Protein AF-A0A182T585-F1 (afdb_monomer_lite)

Secondary structure (DSSP, 8-state):
-PPPPHHHHHHHHHHS-GGG-----HHHHHHHHHHHS-------------------S--HHHHTTS--EEEEESSSTTPEEEEHHHHHTTSTT-PPPHHHHHHHHHHIIIIIS-HHHHHTEEE--THHHHHHH------PPPTT--------HHHHHHHTTTTTTTT--GGG-SEEEEEEEETTEEEEEEEE-TT-SS-EETTS-B---------------------------------EETTEE--PPP---PPP----------------------GGGSS--------------PPPEE--EEEEE-SS-STHHHHHHHHHHHHHHHHHHHH-TTSPPPPP-TT-

InterPro domains:
  IPR003653 Ulp1 protease family, C-terminal catalytic domain [PF02902] (94-335)
  IPR003653 Ulp1 protease family, C-terminal catalytic domain [PS50600] (80-348)
  IPR038765 Papain-like cysteine peptidase superfamily [SSF54001] (70-345)
  IPR051947 Sentrin-specific protease [PTHR46896] (40-346)

Organism: NCBI:txid74869

Sequence (348 aa):
MDSISEEAKSIIKNIFHPNLLEEISIRDAKELLLRCSPSRSLNTSSANASSEANGSGSNDMLDAMEIRKLLIYPPGKGGISINTEDYLCLAKDQYLNDIIIDFYLNYLKLEVLEKEERQHVHIFSTFFYNRLTTLTTRQRPLPGEAKDVRLSAAQKRHARVANWTKKDNIFEKKYIVIPINEQSHWFLAIVCFPSLECPVTVEGAPSQSGTGTTTTKSSARSGRSKRSGAVVLEGGTALTIGSTTITPVNPGRRVPLEIEPIHLGDEDICERDEADGDESELASNGDESEDESAEDVRQPIKQPCILIFDSLPGASRSRVVATLRDYLTCEYRAKMPDKTPKQFNKLN

Radius of gyration: 29.63 Å; chains: 1; bounding box: 82×63×70 Å

Foldseek 3Di:
DDDDDPVVVVVVPVVDPVVVDDDDDPVVVVVVVVVPDDPDDDPDDDDDDDDDDDDPDDPPVVVLPDFAFDDFPPPDPPTQTDTSVQVCQPDPPHFHDQSVVQRVVSCCLPPVDDPVLSLQEAEARQCQVVQLQPFDAPPDDDPPDDPDPPDALLRVSLVSRVCSCVPHDNLSHQWYKHWYADPSFIKIKIWGNLVDPAKAFPVGHGDPDDPPDDDDDDDDDDDDDDDDDDDDDDDDDWDDDPPDTDDDDDPDDDDDDDDDDDDDDDDDDRDRSFDDFDPPPVPPPPPPPPDPDDPPPPRDIRGGDMDIGGPDDDPVVRRSRRSVQSNSQSNCCVNPVVDDRDRRDPGD

Structure (mmCIF, N/CA/C/O backbone):
data_AF-A0A182T585-F1
#
_entry.id   AF-A0A182T585-F1
#
loop_
_atom_site.group_PDB
_atom_site.id
_atom_site.type_symbol
_atom_site.label_atom_id
_atom_site.label_alt_id
_atom_site.label_comp_id
_atom_site.label_asym_id
_atom_site.label_entity_id
_atom_site.label_seq_id
_atom_site.pdbx_PDB_ins_code
_atom_site.Cartn_x
_atom_site.Cartn_y
_atom_site.Cartn_z
_atom_site.occupancy
_atom_site.B_iso_or_equiv
_atom_site.auth_seq_id
_atom_site.auth_comp_id
_atom_site.auth_asym_id
_atom_site.auth_atom_id
_atom_site.pdbx_PDB_model_num
ATOM 1 N N . MET A 1 1 ? 45.567 -16.717 -15.142 1.00 41.69 1 MET A N 1
ATOM 2 C CA . MET A 1 1 ? 44.315 -17.485 -15.284 1.00 41.69 1 MET A CA 1
ATOM 3 C C . MET A 1 1 ? 44.739 -18.881 -15.650 1.00 41.69 1 MET A C 1
ATOM 5 O O . MET A 1 1 ? 45.156 -19.094 -16.782 1.00 41.69 1 MET A O 1
ATOM 9 N N . ASP A 1 2 ? 44.765 -19.767 -14.665 1.00 45.72 2 ASP A N 1
ATOM 10 C CA . ASP A 1 2 ? 45.190 -21.147 -14.863 1.00 45.72 2 ASP A CA 1
ATOM 11 C C . ASP A 1 2 ? 44.173 -21.849 -15.764 1.00 45.72 2 ASP A C 1
ATOM 13 O O . ASP A 1 2 ? 42.969 -21.818 -15.502 1.00 45.72 2 ASP A O 1
ATOM 17 N N . SER A 1 3 ? 44.637 -22.404 -16.885 1.00 69.94 3 SER A N 1
ATOM 18 C CA . SER A 1 3 ? 43.764 -23.130 -17.802 1.00 69.94 3 SER A CA 1
ATOM 19 C C . SER A 1 3 ? 43.297 -24.415 -17.127 1.00 69.94 3 SER A C 1
ATOM 21 O O . SER A 1 3 ? 44.123 -25.211 -16.678 1.00 69.94 3 SER A O 1
ATOM 23 N N . ILE A 1 4 ? 41.985 -24.639 -17.092 1.00 74.06 4 ILE A N 1
ATOM 24 C CA . ILE A 1 4 ? 41.403 -25.918 -16.680 1.00 74.06 4 ILE A CA 1
ATOM 25 C C . ILE A 1 4 ? 42.018 -27.063 -17.508 1.00 74.06 4 ILE A C 1
ATOM 27 O O . ILE A 1 4 ? 42.186 -26.924 -18.723 1.00 74.06 4 ILE A O 1
ATOM 31 N N . SER A 1 5 ? 42.392 -28.170 -16.858 1.00 82.06 5 SER A N 1
ATOM 32 C CA . SER A 1 5 ? 43.028 -29.301 -17.544 1.00 82.06 5 SER A CA 1
ATOM 33 C C . SER A 1 5 ? 42.069 -29.951 -18.549 1.00 82.06 5 SER A C 1
ATOM 35 O O . SER A 1 5 ? 40.854 -29.972 -18.344 1.00 82.06 5 SER A O 1
ATOM 37 N N . GLU A 1 6 ? 42.608 -30.512 -19.635 1.00 76.81 6 GLU A N 1
ATOM 38 C CA . GLU A 1 6 ? 41.803 -31.217 -20.650 1.00 76.81 6 GLU A CA 1
ATOM 39 C C . GLU A 1 6 ? 41.016 -32.399 -20.058 1.00 76.81 6 GLU A C 1
ATOM 41 O O . GLU A 1 6 ? 39.902 -32.699 -20.485 1.00 76.81 6 GLU A O 1
ATOM 46 N N . GLU A 1 7 ? 41.544 -33.015 -19.002 1.00 82.38 7 GLU A N 1
ATOM 47 C CA . GLU A 1 7 ? 40.869 -34.082 -18.265 1.00 82.38 7 GLU A CA 1
ATOM 48 C C . GLU A 1 7 ? 39.625 -33.570 -17.520 1.00 82.38 7 GLU A C 1
ATOM 50 O O . GLU A 1 7 ? 38.555 -34.170 -17.612 1.00 82.38 7 GLU A O 1
ATOM 55 N N . ALA A 1 8 ? 39.709 -32.398 -16.881 1.00 78.44 8 ALA A N 1
ATOM 56 C CA . ALA A 1 8 ? 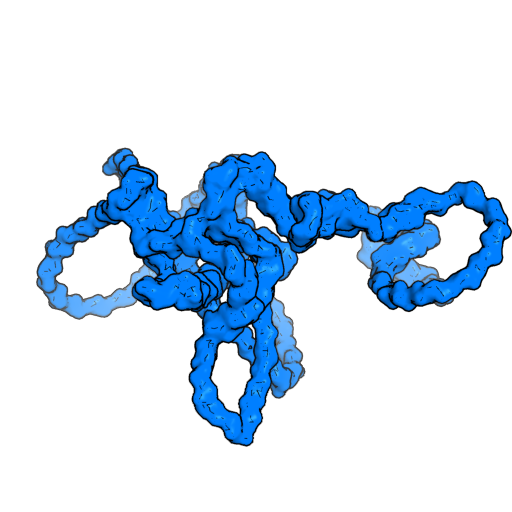38.561 -31.767 -16.233 1.00 78.44 8 ALA A CA 1
ATOM 57 C C . ALA A 1 8 ? 37.492 -31.312 -17.246 1.00 78.44 8 ALA A C 1
ATOM 59 O O . ALA A 1 8 ? 36.297 -31.463 -16.986 1.00 78.44 8 ALA A O 1
ATOM 60 N N . LYS A 1 9 ? 37.894 -30.833 -18.434 1.00 73.25 9 LYS A N 1
ATOM 61 C CA . LYS A 1 9 ? 36.950 -30.519 -19.526 1.00 73.25 9 LYS A CA 1
ATOM 62 C C . LYS A 1 9 ? 36.199 -31.762 -20.004 1.00 73.25 9 LYS A C 1
ATOM 64 O O . LYS A 1 9 ? 34.994 -31.694 -20.241 1.00 73.25 9 LYS A O 1
ATOM 69 N N . SER A 1 10 ? 36.899 -32.890 -20.128 1.00 75.62 10 SER A N 1
ATOM 70 C CA . SER A 1 10 ? 36.314 -34.173 -20.533 1.00 75.62 10 SER A CA 1
ATOM 71 C C . SER A 1 10 ? 35.287 -34.679 -19.514 1.00 75.62 10 SER A C 1
ATOM 73 O O . SER A 1 10 ? 34.188 -35.085 -19.888 1.00 75.62 10 SER A O 1
ATOM 75 N N . ILE A 1 11 ? 35.590 -34.566 -18.216 1.00 80.25 11 ILE A N 1
ATOM 76 C CA . ILE A 1 11 ? 34.659 -34.933 -17.137 1.00 80.25 11 ILE A CA 1
ATOM 77 C C . ILE A 1 11 ? 33.372 -34.100 -17.218 1.00 80.25 11 ILE A C 1
ATOM 79 O O . ILE A 1 11 ? 32.282 -34.667 -17.207 1.00 80.25 11 ILE A O 1
ATOM 83 N N . ILE A 1 12 ? 33.475 -32.775 -17.370 1.00 76.12 12 ILE A N 1
ATOM 84 C CA . ILE A 1 12 ? 32.301 -31.889 -17.473 1.00 76.12 12 ILE A CA 1
ATOM 85 C C . ILE A 1 12 ? 31.447 -32.245 -18.699 1.00 76.12 12 ILE A C 1
ATOM 87 O O . ILE A 1 12 ? 30.225 -32.342 -18.589 1.00 76.12 12 ILE A O 1
ATOM 91 N N . LYS A 1 13 ? 32.077 -32.511 -19.850 1.00 72.19 13 LYS A N 1
ATOM 92 C CA . LYS A 1 13 ? 31.378 -32.916 -21.083 1.00 72.19 13 LYS A CA 1
ATOM 93 C C . LYS A 1 13 ? 30.681 -34.278 -20.979 1.00 72.19 13 LYS A C 1
ATOM 95 O O . LYS A 1 13 ? 29.737 -34.514 -21.720 1.00 72.19 13 LYS A O 1
ATOM 100 N N . ASN A 1 14 ? 31.114 -35.153 -20.070 1.00 74.25 14 ASN A N 1
ATOM 101 C CA . ASN A 1 14 ? 30.467 -36.445 -19.821 1.00 74.25 14 ASN A CA 1
ATOM 102 C C . ASN A 1 14 ? 29.333 -36.365 -18.785 1.00 74.25 14 ASN A C 1
ATOM 104 O O . ASN A 1 14 ? 28.451 -37.220 -18.788 1.00 74.25 14 ASN A O 1
ATOM 108 N N . ILE A 1 15 ? 29.346 -35.360 -17.902 1.00 80.31 15 ILE A N 1
ATOM 109 C CA . ILE A 1 15 ? 28.292 -35.150 -16.895 1.00 80.31 15 ILE A CA 1
ATOM 110 C C . ILE A 1 15 ? 27.024 -34.567 -17.536 1.00 80.31 15 ILE A C 1
ATOM 112 O O . ILE A 1 15 ? 25.915 -34.908 -17.124 1.00 80.31 15 ILE A O 1
ATOM 116 N N . PHE A 1 16 ? 27.168 -33.713 -18.552 1.00 75.44 16 PHE A N 1
ATOM 117 C CA . PHE A 1 16 ? 26.045 -33.059 -19.224 1.00 75.44 16 PHE A CA 1
ATOM 118 C C . PHE A 1 16 ? 25.904 -33.556 -20.665 1.00 75.44 16 PHE A C 1
ATOM 120 O O . PHE A 1 16 ? 26.891 -33.733 -21.371 1.00 75.44 16 PHE A O 1
ATOM 127 N N . HIS A 1 17 ? 24.668 -33.778 -21.121 1.00 69.50 17 HIS A N 1
ATOM 128 C CA . HIS A 1 17 ? 24.411 -34.255 -22.481 1.00 69.50 17 HIS A CA 1
ATOM 129 C C . HIS A 1 17 ? 25.000 -33.264 -23.512 1.00 69.50 17 HIS A C 1
ATOM 131 O O . HIS A 1 17 ? 24.797 -32.060 -23.349 1.00 69.50 17 HIS A O 1
ATOM 137 N N . PRO A 1 18 ? 25.665 -33.714 -24.595 1.00 60.62 18 PRO A N 1
ATOM 138 C CA . PRO A 1 18 ? 26.384 -32.834 -25.530 1.00 60.62 18 PRO A CA 1
ATOM 139 C C . PRO A 1 18 ? 25.524 -31.753 -26.205 1.00 60.62 18 PRO A C 1
ATOM 141 O O . PRO A 1 18 ? 26.054 -30.761 -26.684 1.00 60.62 18 PRO A O 1
ATOM 144 N N . ASN A 1 19 ? 24.198 -31.907 -26.192 1.00 65.00 19 ASN A N 1
ATOM 145 C CA . ASN A 1 19 ? 23.247 -30.935 -26.742 1.00 65.00 19 ASN A CA 1
ATOM 146 C C . ASN A 1 19 ? 22.813 -29.857 -25.726 1.00 65.00 19 ASN A C 1
ATOM 148 O O . ASN A 1 19 ? 21.973 -29.025 -26.049 1.00 65.00 19 ASN A O 1
ATOM 152 N N . LEU A 1 20 ? 23.327 -29.908 -24.494 1.00 64.06 20 LEU A N 1
ATOM 153 C CA . LEU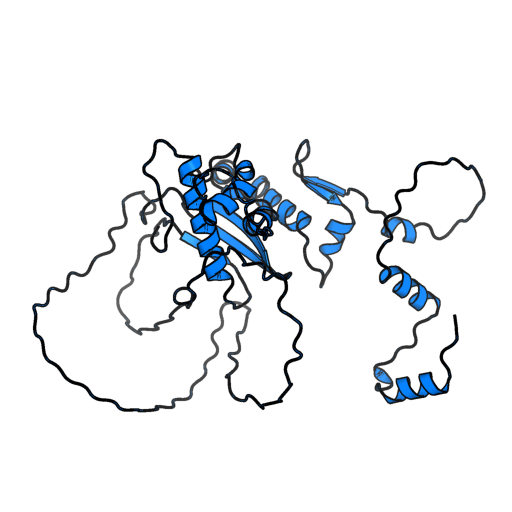 A 1 20 ? 23.050 -28.955 -23.411 1.00 64.06 20 LEU A CA 1
ATOM 154 C C . LEU A 1 20 ? 24.278 -28.104 -23.054 1.00 64.06 20 LEU A C 1
ATOM 156 O O . LEU A 1 20 ? 24.212 -27.292 -22.135 1.00 64.06 20 LEU A O 1
ATOM 160 N N . LEU A 1 21 ? 25.399 -28.306 -23.752 1.00 69.56 21 LEU A N 1
ATOM 161 C CA . LEU A 1 21 ? 26.643 -27.576 -23.543 1.00 69.56 21 LEU A CA 1
ATOM 162 C C . LEU A 1 21 ? 26.994 -26.801 -24.810 1.00 69.56 21 LEU A C 1
ATOM 164 O O . LEU A 1 21 ? 27.281 -27.391 -25.848 1.00 69.56 21 LEU A O 1
ATOM 168 N N . GLU A 1 22 ? 27.016 -25.478 -24.697 1.00 75.38 22 GLU A N 1
ATOM 169 C CA . GLU A 1 22 ? 27.500 -24.580 -25.739 1.00 75.38 22 GLU A CA 1
ATOM 170 C C . GLU A 1 22 ? 28.797 -23.922 -25.264 1.00 75.38 22 GLU A C 1
ATOM 172 O O . GLU A 1 22 ? 28.873 -23.373 -24.162 1.00 75.38 22 GLU A O 1
ATOM 177 N N . GLU A 1 23 ? 29.849 -24.023 -26.076 1.00 73.56 23 GLU A N 1
ATOM 178 C CA . GLU A 1 23 ? 31.132 -23.393 -25.780 1.00 73.56 23 GLU A CA 1
ATOM 179 C C . GLU A 1 23 ? 31.069 -21.926 -26.209 1.00 73.56 23 GLU A C 1
ATOM 181 O O . GLU A 1 23 ? 31.030 -21.606 -27.395 1.00 73.56 23 GLU A O 1
ATOM 186 N N . ILE A 1 24 ? 31.021 -21.031 -25.227 1.00 80.94 24 ILE A N 1
ATOM 187 C CA . ILE A 1 24 ? 30.953 -19.591 -25.468 1.00 80.94 24 ILE A CA 1
ATOM 188 C C . ILE A 1 24 ? 32.327 -19.028 -25.841 1.00 80.94 24 ILE A C 1
ATOM 190 O O . ILE A 1 24 ? 33.367 -19.506 -25.376 1.00 80.94 24 ILE A O 1
ATOM 194 N N . SER A 1 25 ? 32.347 -17.976 -26.661 1.00 83.81 25 SER A N 1
ATOM 195 C CA . SER A 1 25 ? 33.608 -17.339 -27.034 1.00 83.81 25 SER A CA 1
ATOM 196 C C . SER A 1 25 ? 34.259 -16.655 -25.827 1.00 83.81 25 SER A C 1
ATOM 198 O O . SER A 1 25 ? 33.600 -16.261 -24.865 1.00 83.81 25 SER A O 1
ATOM 200 N N . ILE A 1 26 ? 35.575 -16.433 -25.893 1.00 75.44 26 ILE A N 1
ATOM 201 C CA . ILE A 1 26 ? 36.315 -15.691 -24.854 1.00 75.44 26 ILE A CA 1
ATOM 202 C C . ILE A 1 26 ? 35.725 -14.281 -24.655 1.00 75.44 26 ILE A C 1
ATOM 204 O O . ILE A 1 26 ? 35.752 -13.745 -23.545 1.00 75.44 26 ILE A O 1
ATOM 208 N N . ARG A 1 27 ? 35.177 -13.681 -25.721 1.00 78.94 27 ARG A N 1
ATOM 209 C CA . ARG A 1 27 ? 34.508 -12.378 -25.666 1.00 78.94 27 ARG A CA 1
ATOM 210 C C . ARG A 1 27 ? 33.221 -12.457 -24.843 1.00 78.94 27 ARG A C 1
ATOM 212 O O . ARG A 1 27 ? 33.066 -11.661 -23.921 1.00 78.94 27 ARG A O 1
ATOM 219 N N . ASP A 1 28 ? 32.374 -13.445 -25.118 1.00 78.19 28 ASP A N 1
ATOM 220 C CA . ASP A 1 28 ? 31.082 -13.627 -24.439 1.00 78.19 28 ASP A CA 1
ATOM 221 C C . ASP A 1 28 ? 31.277 -14.053 -22.979 1.00 78.19 28 ASP A C 1
ATOM 223 O O . ASP A 1 28 ? 30.593 -13.567 -22.081 1.00 78.19 28 ASP A O 1
ATOM 227 N N . ALA A 1 29 ? 32.282 -14.893 -22.713 1.00 79.31 29 ALA A N 1
ATOM 228 C CA . ALA A 1 29 ? 32.678 -15.270 -21.360 1.00 79.31 29 ALA A CA 1
ATOM 229 C C . ALA A 1 29 ? 33.107 -14.049 -20.536 1.00 79.31 29 ALA A C 1
ATOM 231 O O . ALA A 1 29 ? 32.719 -13.908 -19.376 1.00 79.31 29 ALA A O 1
ATOM 232 N N . LYS A 1 30 ? 33.880 -13.134 -21.137 1.00 68.75 30 LYS A N 1
ATOM 233 C CA . LYS A 1 30 ? 34.300 -11.887 -20.487 1.00 68.75 30 LYS A CA 1
ATOM 234 C C . LYS A 1 30 ? 33.116 -10.945 -20.242 1.00 68.75 30 LYS A C 1
ATOM 236 O O . LYS A 1 30 ? 33.084 -10.284 -19.208 1.00 68.75 30 LYS A O 1
ATOM 241 N N . GLU A 1 31 ? 32.150 -10.901 -21.156 1.00 74.38 31 GLU A N 1
ATOM 242 C CA . GLU A 1 31 ? 30.917 -10.116 -21.020 1.00 74.38 31 GLU A CA 1
ATOM 243 C C . GLU A 1 31 ? 30.013 -10.647 -19.896 1.00 74.38 31 GLU A C 1
ATOM 245 O O . GLU A 1 31 ? 29.549 -9.873 -19.059 1.00 74.38 31 GLU A O 1
ATOM 250 N N . LEU A 1 32 ? 29.829 -11.968 -19.812 1.00 75.62 32 LEU A N 1
ATOM 251 C CA . LEU A 1 32 ? 29.104 -12.623 -18.719 1.00 75.62 32 LEU A CA 1
ATOM 252 C C . LEU A 1 32 ? 29.773 -12.374 -17.366 1.00 75.62 32 LEU A C 1
ATOM 254 O O . LEU A 1 32 ? 29.097 -12.035 -16.397 1.00 75.62 32 LEU A O 1
ATOM 258 N N . LEU A 1 33 ? 31.104 -12.461 -17.301 1.00 73.50 33 LEU A N 1
ATOM 259 C CA . LEU A 1 33 ? 31.848 -12.192 -16.070 1.00 73.50 33 LEU A CA 1
ATOM 260 C C . LEU A 1 33 ? 31.658 -10.744 -15.587 1.00 73.50 33 LEU A C 1
ATOM 262 O O . LEU A 1 33 ? 31.555 -10.493 -14.384 1.00 73.50 33 LEU A O 1
ATOM 266 N N . LEU A 1 34 ? 31.593 -9.792 -16.525 1.00 69.06 34 LEU A N 1
ATOM 267 C CA . LEU A 1 34 ? 31.364 -8.380 -16.228 1.00 69.06 34 LEU A CA 1
ATOM 268 C C . LEU A 1 34 ? 29.931 -8.136 -15.732 1.00 69.06 34 LEU A C 1
ATOM 270 O O . LEU A 1 34 ? 29.749 -7.381 -14.783 1.00 69.06 34 LEU A O 1
ATOM 274 N N . ARG A 1 35 ? 28.936 -8.826 -16.313 1.00 69.75 35 ARG A N 1
ATOM 275 C CA . ARG A 1 35 ? 27.532 -8.796 -15.860 1.00 69.75 35 ARG A CA 1
ATOM 276 C C . ARG A 1 35 ? 27.332 -9.413 -14.473 1.00 69.75 35 ARG A C 1
ATOM 278 O O . ARG A 1 35 ? 26.512 -8.920 -13.709 1.00 69.75 35 ARG A O 1
ATOM 285 N N . CYS A 1 36 ? 28.056 -10.483 -14.148 1.00 58.81 36 CYS A N 1
ATOM 286 C CA . CYS A 1 36 ? 27.916 -11.200 -12.875 1.00 58.81 36 CYS A CA 1
ATOM 287 C C . CYS A 1 36 ? 28.741 -10.597 -11.726 1.00 58.81 36 CYS A C 1
ATOM 289 O O . CYS A 1 36 ? 28.607 -11.031 -10.582 1.00 58.81 36 CYS A O 1
ATOM 291 N N . SER A 1 37 ? 29.611 -9.624 -12.005 1.00 63.91 37 SER A N 1
ATOM 292 C CA . SER A 1 37 ? 30.404 -8.965 -10.969 1.00 63.91 37 SER A CA 1
ATOM 293 C C . SER A 1 37 ? 29.547 -7.927 -10.228 1.00 63.91 37 SER A C 1
ATOM 295 O O . SER A 1 37 ? 28.992 -7.042 -10.879 1.00 63.91 37 SER A O 1
ATOM 297 N N . PRO A 1 38 ? 29.451 -7.962 -8.883 1.00 47.66 38 PRO A N 1
ATOM 298 C CA . PRO A 1 38 ? 28.764 -6.915 -8.133 1.00 47.66 38 PRO A CA 1
ATOM 299 C C . PRO A 1 38 ? 29.487 -5.590 -8.372 1.00 47.66 38 PRO A C 1
ATOM 301 O O . PRO A 1 38 ? 30.700 -5.506 -8.150 1.00 47.66 38 PRO A O 1
ATOM 304 N N . SER A 1 39 ? 28.770 -4.563 -8.835 1.00 47.50 39 SER A N 1
ATOM 305 C CA . SER A 1 39 ? 29.361 -3.251 -9.099 1.00 47.50 39 SER A CA 1
ATOM 306 C C . SER A 1 39 ? 29.990 -2.709 -7.815 1.00 47.50 39 SER A C 1
ATOM 308 O O . SER A 1 39 ? 29.313 -2.381 -6.838 1.00 47.50 39 SER A O 1
ATOM 310 N N . ARG A 1 40 ? 31.325 -2.675 -7.790 1.00 40.75 40 ARG A N 1
ATOM 311 C CA . ARG A 1 40 ? 32.096 -2.050 -6.722 1.00 40.75 40 ARG A CA 1
ATOM 312 C C . ARG A 1 40 ? 31.775 -0.561 -6.787 1.00 40.75 40 ARG A C 1
ATOM 314 O O . ARG A 1 40 ? 32.169 0.106 -7.737 1.00 40.75 40 ARG A O 1
ATOM 321 N N . SER A 1 41 ? 31.048 -0.067 -5.786 1.00 42.50 41 SER A N 1
ATOM 322 C CA . SER A 1 41 ? 30.807 1.359 -5.571 1.00 42.50 41 SER A CA 1
ATOM 323 C C . SER A 1 41 ? 32.124 2.128 -5.704 1.00 42.50 41 SER A C 1
ATOM 325 O O . SER A 1 41 ? 33.040 1.960 -4.895 1.00 42.50 41 SER A O 1
ATOM 327 N N . LEU A 1 42 ? 32.239 2.927 -6.764 1.00 37.72 42 LEU A N 1
ATOM 328 C CA . LEU A 1 42 ? 33.350 3.838 -6.986 1.00 37.72 42 LEU A CA 1
ATOM 329 C C . LEU A 1 42 ? 32.819 5.264 -6.877 1.00 37.72 42 LEU A C 1
ATOM 331 O O . LEU A 1 42 ? 32.428 5.896 -7.851 1.00 37.72 42 LEU A O 1
ATOM 335 N N . ASN A 1 43 ? 32.866 5.775 -5.648 1.00 39.59 43 ASN A N 1
ATOM 336 C CA . ASN A 1 43 ? 33.183 7.177 -5.429 1.00 39.59 43 ASN A CA 1
ATOM 337 C C . ASN A 1 43 ? 34.592 7.420 -5.985 1.00 39.59 43 ASN A C 1
ATOM 339 O O . ASN A 1 43 ? 35.569 6.970 -5.386 1.00 39.59 43 ASN A O 1
ATOM 343 N N . THR A 1 44 ? 34.716 8.152 -7.089 1.00 34.59 44 THR A N 1
ATOM 344 C CA . THR A 1 44 ? 35.997 8.750 -7.481 1.00 34.59 44 THR A CA 1
ATOM 345 C C . THR A 1 44 ? 35.797 10.224 -7.780 1.00 34.59 44 THR A C 1
ATOM 347 O O . THR A 1 44 ? 35.242 10.617 -8.802 1.00 34.59 44 THR A O 1
ATOM 350 N N . SER A 1 45 ? 36.253 11.021 -6.822 1.00 38.56 45 SER A N 1
ATOM 351 C CA . SER A 1 45 ? 36.508 12.450 -6.908 1.00 38.56 45 SER A CA 1
ATOM 352 C C . SER A 1 45 ? 37.349 12.820 -8.130 1.00 38.56 45 SER A C 1
ATOM 354 O O . SER A 1 45 ? 38.309 12.133 -8.476 1.00 38.56 45 SER A O 1
ATOM 356 N N . SER A 1 46 ? 36.987 13.957 -8.716 1.00 38.47 46 SER A N 1
ATOM 357 C CA . SER A 1 46 ? 37.613 14.638 -9.841 1.00 38.47 46 SER A CA 1
ATOM 358 C C . SER A 1 46 ? 39.141 14.694 -9.773 1.00 38.47 46 SER A C 1
ATOM 360 O O . SER A 1 46 ? 39.710 15.237 -8.827 1.00 38.47 46 SER A O 1
ATOM 362 N N . ALA A 1 47 ? 39.793 14.253 -10.846 1.00 33.62 47 ALA A N 1
ATOM 363 C CA . ALA A 1 47 ? 41.125 14.705 -11.219 1.00 33.62 47 ALA A CA 1
ATOM 364 C C . ALA A 1 47 ? 41.189 14.864 -12.744 1.00 33.62 47 ALA A C 1
ATOM 366 O O . ALA A 1 47 ? 40.921 13.930 -13.496 1.00 33.62 47 ALA A O 1
ATOM 367 N N . ASN A 1 48 ? 41.515 16.082 -13.175 1.00 40.69 48 ASN A N 1
ATOM 368 C CA . ASN A 1 48 ? 41.774 16.457 -14.560 1.00 40.69 48 ASN A CA 1
ATOM 369 C C . ASN A 1 48 ? 42.945 15.657 -15.142 1.00 40.69 48 ASN A C 1
ATOM 371 O O . ASN A 1 48 ? 44.033 15.670 -14.569 1.00 40.69 48 ASN A O 1
ATOM 375 N N . ALA A 1 49 ? 42.768 15.103 -16.340 1.00 34.03 49 ALA A N 1
ATOM 376 C CA . ALA A 1 49 ? 43.866 14.862 -17.270 1.00 34.03 49 ALA A CA 1
ATOM 377 C C . ALA A 1 49 ? 43.339 14.885 -18.712 1.00 34.03 49 ALA A C 1
ATOM 379 O O . ALA A 1 49 ? 42.516 14.066 -19.111 1.00 34.03 49 ALA A O 1
ATOM 380 N N . SER A 1 50 ? 43.815 15.856 -19.484 1.00 41.44 50 SER A N 1
ATOM 381 C CA . SER A 1 50 ? 43.619 15.973 -20.926 1.00 41.44 50 SER A CA 1
ATOM 382 C C . SER A 1 50 ? 44.468 14.948 -21.676 1.00 41.44 50 SER A C 1
ATOM 384 O O . SER A 1 50 ?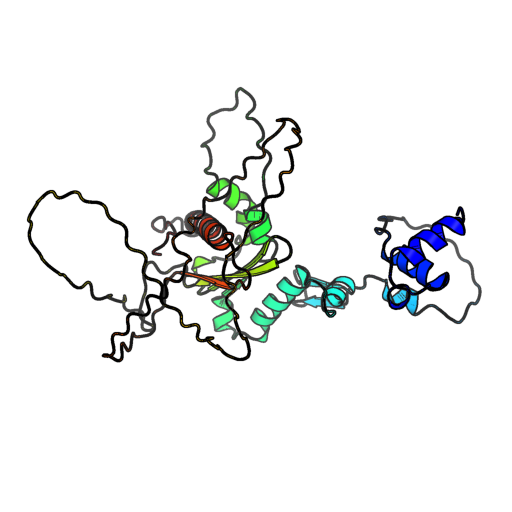 45.678 14.889 -21.462 1.00 41.44 50 SER A O 1
ATOM 386 N N . SER A 1 51 ? 43.868 14.215 -22.613 1.00 36.62 51 SER A N 1
ATOM 387 C CA . SER A 1 51 ? 44.587 13.649 -23.760 1.00 36.62 51 SER A CA 1
ATOM 388 C C . SER A 1 51 ? 43.635 13.437 -24.938 1.00 36.62 51 SER A C 1
ATOM 390 O O . SER A 1 51 ? 42.595 12.793 -24.820 1.00 36.62 51 SER A O 1
ATOM 392 N N . GLU A 1 52 ? 43.992 14.048 -26.063 1.00 39.31 52 GLU A N 1
ATOM 393 C CA . GLU A 1 52 ? 43.422 13.809 -27.385 1.00 39.31 52 GLU A CA 1
ATOM 394 C C . GLU A 1 52 ? 43.958 12.481 -27.943 1.00 39.31 52 GLU A C 1
ATOM 396 O O . GLU A 1 52 ? 45.159 12.233 -27.841 1.00 39.31 52 GLU A O 1
ATOM 401 N N . ALA A 1 53 ? 43.096 11.662 -28.561 1.00 40.50 53 ALA A N 1
ATOM 402 C CA . ALA A 1 53 ? 43.316 11.044 -29.880 1.00 40.50 53 ALA A CA 1
ATOM 403 C C . ALA A 1 53 ? 42.253 9.975 -30.216 1.00 40.50 53 ALA A C 1
ATOM 405 O O . ALA A 1 53 ? 42.060 9.004 -29.492 1.00 40.50 53 ALA A O 1
ATOM 406 N N . ASN A 1 54 ? 41.614 10.185 -31.370 1.00 43.75 54 ASN A N 1
ATOM 407 C CA . ASN A 1 54 ? 40.955 9.257 -32.297 1.00 43.75 54 ASN A CA 1
ATOM 408 C C . ASN A 1 54 ? 40.762 7.774 -31.918 1.00 43.75 54 ASN A C 1
ATOM 410 O O . ASN A 1 54 ? 41.705 6.988 -31.877 1.00 43.75 54 ASN A O 1
ATOM 414 N N . GLY A 1 55 ? 39.489 7.366 -31.913 1.00 40.44 55 GLY A N 1
ATOM 415 C CA . GLY A 1 55 ? 39.041 5.979 -32.022 1.00 40.44 55 GLY A CA 1
ATOM 416 C C . GLY A 1 55 ? 37.555 5.924 -32.373 1.00 40.44 55 GLY A C 1
ATOM 417 O O . GLY A 1 55 ? 36.703 5.861 -31.495 1.00 40.44 55 GLY A O 1
ATOM 418 N N . SER A 1 56 ? 37.237 6.000 -33.666 1.00 56.62 56 SER A N 1
ATOM 419 C CA . SER A 1 56 ? 35.883 5.790 -34.187 1.00 56.62 56 SER A CA 1
ATOM 420 C C . SER A 1 56 ? 35.534 4.304 -34.112 1.00 56.62 56 SER A C 1
ATOM 422 O O . SER A 1 56 ? 36.145 3.502 -34.814 1.00 56.62 56 SER A O 1
ATOM 424 N N . GLY A 1 57 ? 34.532 3.961 -33.299 1.00 50.59 57 GLY A N 1
ATOM 425 C CA . GLY A 1 57 ? 33.859 2.660 -33.344 1.00 50.59 57 GLY A CA 1
ATOM 426 C C . GLY A 1 57 ? 33.910 1.849 -32.051 1.00 50.59 57 GLY A C 1
ATOM 427 O O . GLY A 1 57 ? 34.604 0.844 -32.018 1.00 50.59 57 GLY A O 1
ATOM 428 N N . SER A 1 58 ? 33.146 2.273 -31.033 1.00 50.09 58 SER A N 1
ATOM 429 C CA . SER A 1 58 ? 32.417 1.418 -30.063 1.00 50.09 58 SER A CA 1
ATOM 430 C C . SER A 1 58 ? 31.993 2.213 -28.813 1.00 50.09 58 SER A C 1
ATOM 432 O O . SER A 1 58 ? 32.336 1.828 -27.698 1.00 50.09 58 SER A O 1
ATOM 434 N N . ASN A 1 59 ? 31.288 3.341 -28.971 1.00 48.28 59 ASN A N 1
ATOM 435 C CA . ASN A 1 59 ? 30.782 4.108 -27.818 1.00 48.28 59 ASN A CA 1
ATOM 436 C C . ASN A 1 59 ? 29.320 3.786 -27.458 1.00 48.28 59 ASN A C 1
ATOM 438 O O . ASN A 1 59 ? 28.909 4.047 -26.333 1.00 48.28 59 ASN A O 1
ATOM 442 N N . ASP A 1 60 ? 28.561 3.141 -28.350 1.00 50.75 60 ASP A N 1
ATOM 443 C CA . ASP A 1 60 ? 27.136 2.852 -28.109 1.00 50.75 60 ASP A CA 1
ATOM 444 C C . ASP A 1 60 ? 26.893 1.823 -26.991 1.00 50.75 60 ASP A C 1
ATOM 446 O O . ASP A 1 60 ? 25.851 1.841 -26.344 1.00 50.75 60 ASP A O 1
ATOM 450 N N . MET A 1 61 ? 27.851 0.927 -26.718 1.00 49.81 61 MET A N 1
ATOM 451 C CA . MET A 1 61 ? 27.665 -0.132 -25.712 1.00 49.81 61 MET A CA 1
ATOM 452 C C . MET A 1 61 ? 28.009 0.319 -24.283 1.00 49.81 61 MET A C 1
ATOM 454 O O . MET A 1 61 ? 27.515 -0.270 -23.326 1.00 49.81 61 MET A O 1
ATOM 458 N N . LEU A 1 62 ? 28.829 1.367 -24.132 1.00 50.69 62 LEU A N 1
ATOM 459 C CA . LEU A 1 62 ? 29.123 1.982 -22.830 1.00 50.69 62 LEU A CA 1
ATOM 460 C C . LEU A 1 62 ? 27.992 2.931 -22.389 1.00 50.69 62 LEU A C 1
ATOM 462 O O . LEU A 1 62 ? 27.735 3.044 -21.194 1.00 50.69 62 LEU A O 1
ATOM 466 N N . ASP A 1 63 ? 27.265 3.532 -23.340 1.00 54.16 63 ASP A N 1
ATOM 467 C CA . ASP A 1 63 ? 26.102 4.405 -23.088 1.00 54.16 63 ASP A CA 1
ATOM 468 C C . ASP A 1 63 ? 24.864 3.633 -22.578 1.00 54.16 63 ASP A C 1
ATOM 470 O O . ASP A 1 63 ? 24.023 4.171 -21.856 1.00 54.16 63 ASP A O 1
ATOM 474 N N . ALA A 1 64 ? 24.764 2.338 -22.901 1.00 55.38 64 ALA A N 1
ATOM 475 C CA . ALA A 1 64 ? 23.667 1.469 -22.464 1.00 55.38 64 ALA A CA 1
ATOM 476 C C . ALA A 1 64 ? 23.735 1.083 -20.972 1.00 55.38 64 ALA A C 1
ATOM 478 O O . ALA A 1 64 ? 22.738 0.622 -20.418 1.00 55.38 64 ALA A O 1
ATOM 479 N N . MET A 1 65 ? 24.891 1.263 -20.321 1.00 63.72 65 MET A N 1
ATOM 480 C CA . MET A 1 65 ? 25.089 0.959 -18.895 1.00 63.72 65 MET A CA 1
ATOM 481 C C . MET A 1 65 ? 25.086 2.209 -18.005 1.00 63.72 65 MET A C 1
ATOM 483 O O . MET A 1 65 ? 25.214 2.091 -16.786 1.00 63.72 65 MET A O 1
ATOM 487 N N . GLU A 1 66 ? 24.944 3.408 -18.577 1.00 82.75 66 GLU A N 1
ATOM 488 C CA . GLU A 1 66 ? 24.864 4.633 -17.788 1.00 82.75 66 GLU A CA 1
ATOM 489 C C . GLU A 1 66 ? 23.468 4.778 -17.159 1.00 82.75 66 GLU A C 1
ATOM 491 O O . GLU A 1 66 ? 22.442 4.845 -17.848 1.00 82.75 66 GLU A O 1
ATOM 496 N N . ILE A 1 67 ? 23.427 4.862 -15.824 1.00 89.06 67 ILE A N 1
ATOM 497 C CA . ILE A 1 67 ? 22.203 5.169 -15.080 1.00 89.06 67 ILE A CA 1
ATOM 498 C C . ILE A 1 67 ? 21.860 6.638 -15.333 1.00 89.06 67 ILE A C 1
ATOM 500 O O . ILE A 1 67 ? 22.392 7.549 -14.696 1.00 89.06 67 ILE A O 1
ATOM 504 N N . ARG A 1 68 ? 20.944 6.871 -16.273 1.00 92.56 68 ARG A N 1
ATOM 505 C CA . ARG A 1 68 ? 20.455 8.203 -16.632 1.00 92.56 68 ARG A CA 1
ATOM 506 C C . ARG A 1 68 ? 19.047 8.389 -16.101 1.00 92.56 68 ARG A C 1
ATOM 508 O O . ARG A 1 68 ? 18.225 7.480 -16.131 1.00 92.56 68 ARG A O 1
ATOM 515 N N . LYS A 1 69 ? 18.752 9.588 -15.606 1.00 94.81 69 LYS A N 1
ATOM 516 C CA . LYS A 1 69 ? 17.393 9.947 -15.197 1.00 94.81 69 LYS A CA 1
ATOM 517 C C . LYS A 1 69 ? 16.533 10.144 -16.441 1.00 94.81 69 LYS A C 1
ATOM 519 O O . LYS A 1 69 ? 16.839 11.010 -17.253 1.00 94.81 69 LYS A O 1
ATOM 524 N N . LEU A 1 70 ? 15.457 9.376 -16.550 1.00 94.81 70 LEU A N 1
ATOM 525 C CA . LEU A 1 70 ? 14.537 9.422 -17.681 1.00 94.81 70 LEU A CA 1
ATOM 526 C C . LEU A 1 70 ? 13.418 10.433 -17.441 1.00 94.81 70 LEU A C 1
ATOM 528 O O . LEU A 1 70 ? 13.137 11.263 -18.302 1.00 94.81 70 LEU A O 1
ATOM 532 N N . LEU A 1 71 ? 12.786 10.386 -16.263 1.00 94.31 71 LEU A N 1
ATOM 533 C CA . LEU A 1 71 ? 11.670 11.273 -15.937 1.00 94.31 71 LEU A CA 1
ATOM 534 C C . LEU A 1 71 ? 11.516 11.501 -14.431 1.00 94.31 71 LEU A C 1
ATOM 536 O O . LEU A 1 71 ? 12.061 10.767 -13.609 1.00 94.31 71 LEU A O 1
ATOM 540 N N . ILE A 1 72 ? 10.763 12.542 -14.075 1.00 96.62 72 ILE A N 1
ATOM 541 C CA . ILE A 1 72 ? 10.299 12.799 -12.709 1.00 96.62 72 ILE A CA 1
ATOM 542 C C . ILE A 1 72 ? 8.777 12.916 -12.750 1.00 96.62 72 ILE A C 1
ATOM 544 O O . ILE A 1 72 ? 8.261 13.761 -13.483 1.00 96.62 72 ILE A O 1
ATOM 548 N N . TYR A 1 73 ? 8.069 12.098 -11.967 1.00 95.88 73 TYR A N 1
ATOM 549 C CA . TYR A 1 73 ? 6.608 12.072 -11.950 1.00 95.88 73 TYR A CA 1
ATOM 550 C C . TYR A 1 73 ? 6.009 12.102 -10.530 1.00 95.88 73 TYR A C 1
ATOM 552 O O . TYR A 1 73 ? 6.374 11.272 -9.700 1.00 95.88 73 TYR A O 1
ATOM 560 N N . PRO A 1 74 ? 5.049 12.996 -10.235 1.00 94.94 74 PRO A N 1
ATOM 561 C CA . PRO A 1 74 ? 4.598 14.099 -11.086 1.00 94.94 74 PRO A CA 1
ATOM 562 C C . PRO A 1 74 ? 5.727 15.109 -11.335 1.00 94.94 74 PRO A C 1
ATOM 564 O O . PRO A 1 74 ? 6.676 15.167 -10.547 1.00 94.94 74 PRO A O 1
ATOM 567 N N . PRO A 1 75 ? 5.661 15.912 -12.408 1.00 93.12 75 PRO A N 1
ATOM 568 C CA . PRO A 1 75 ? 6.693 16.903 -12.671 1.00 93.12 75 PRO A CA 1
ATOM 569 C C . PRO A 1 75 ? 6.763 17.918 -11.522 1.00 93.12 75 PRO A C 1
ATOM 571 O O . PRO A 1 75 ? 5.755 18.494 -11.114 1.00 93.12 75 PRO A O 1
ATOM 574 N N . GLY A 1 76 ? 7.970 18.163 -11.007 1.00 90.12 76 GLY A N 1
ATOM 575 C CA . GLY A 1 76 ? 8.226 19.166 -9.972 1.00 90.12 76 GLY A CA 1
ATOM 576 C C . GLY A 1 76 ? 8.776 18.600 -8.662 1.00 90.12 76 GLY A C 1
ATOM 577 O O . GLY A 1 76 ? 9.331 17.503 -8.598 1.00 90.12 76 GLY A O 1
ATOM 578 N N . LYS A 1 77 ? 8.691 19.406 -7.596 1.00 87.06 77 LYS A N 1
ATOM 579 C CA . LYS A 1 77 ? 9.244 19.053 -6.281 1.00 87.06 77 LYS A CA 1
ATOM 580 C C . LYS A 1 77 ? 8.449 17.905 -5.657 1.00 87.06 77 LYS A C 1
ATOM 582 O O . LYS A 1 77 ? 7.244 18.026 -5.476 1.00 87.06 77 LYS A O 1
ATOM 587 N N . GLY A 1 78 ? 9.154 16.849 -5.256 1.00 84.25 78 GLY A N 1
ATOM 588 C CA . GLY A 1 78 ? 8.555 15.673 -4.619 1.00 84.25 78 GLY A CA 1
ATOM 589 C C . GLY A 1 78 ? 8.056 14.604 -5.595 1.00 84.25 78 GLY A C 1
ATOM 590 O O . GLY A 1 78 ? 7.437 13.649 -5.141 1.00 84.25 78 GLY A O 1
ATOM 591 N N . GLY A 1 79 ? 8.320 14.749 -6.898 1.00 92.38 79 GLY A N 1
ATOM 592 C CA . GLY A 1 79 ? 8.078 13.686 -7.870 1.00 92.38 79 GLY A CA 1
ATOM 593 C C . GLY A 1 79 ? 9.071 12.529 -7.740 1.00 92.38 79 GLY A C 1
ATOM 594 O O . GLY A 1 79 ? 10.217 12.709 -7.320 1.00 92.38 79 GLY A O 1
ATOM 595 N N . ILE A 1 80 ? 8.623 11.343 -8.132 1.00 95.62 80 ILE A N 1
ATOM 596 C CA . ILE A 1 80 ? 9.401 10.110 -8.217 1.00 95.62 80 ILE A CA 1
ATOM 597 C C . ILE A 1 80 ? 10.326 10.215 -9.423 1.00 95.62 80 ILE A C 1
ATOM 599 O O . ILE A 1 80 ? 9.869 10.410 -10.546 1.00 95.62 80 ILE A O 1
ATOM 603 N N . SER A 1 81 ? 11.628 10.105 -9.188 1.00 96.75 81 SER A N 1
ATOM 604 C CA . SER A 1 81 ? 12.631 10.078 -10.248 1.00 96.75 81 SER A CA 1
ATOM 605 C C . SER A 1 81 ? 12.779 8.653 -10.764 1.00 96.75 81 SER A C 1
ATOM 607 O O . SER A 1 81 ? 13.140 7.783 -9.983 1.00 96.75 81 SER A O 1
ATOM 609 N N . ILE A 1 82 ? 12.579 8.446 -12.061 1.00 97.25 82 ILE A N 1
ATOM 610 C CA . ILE A 1 82 ? 12.759 7.155 -12.734 1.00 97.25 82 ILE A CA 1
ATOM 611 C C . ILE A 1 82 ? 14.012 7.240 -13.591 1.00 97.25 82 ILE A C 1
ATOM 613 O O . ILE A 1 82 ? 14.205 8.216 -14.326 1.00 97.25 82 ILE A O 1
ATOM 617 N N . ASN A 1 83 ? 14.875 6.241 -13.482 1.00 96.50 83 ASN A N 1
ATOM 618 C CA . ASN A 1 83 ? 16.118 6.152 -14.234 1.00 96.50 83 ASN A CA 1
ATOM 619 C C . ASN A 1 83 ? 16.121 4.955 -15.207 1.00 96.50 83 ASN A C 1
ATOM 621 O O . ASN A 1 83 ? 15.147 4.208 -15.299 1.00 96.50 83 ASN A O 1
ATOM 625 N N . THR A 1 84 ? 17.208 4.798 -15.966 1.00 94.75 84 THR A N 1
ATOM 626 C CA . THR A 1 84 ? 17.376 3.689 -16.915 1.00 94.75 84 THR A CA 1
ATOM 627 C C . THR A 1 84 ? 17.250 2.317 -16.245 1.00 94.75 84 THR A C 1
ATOM 629 O O . THR A 1 84 ? 16.603 1.445 -16.806 1.00 94.75 84 THR A O 1
ATOM 632 N N . GLU A 1 85 ? 17.820 2.114 -15.055 1.00 94.00 85 GLU A N 1
ATOM 633 C CA . GLU A 1 85 ? 17.758 0.843 -14.313 1.00 94.00 85 GLU A CA 1
ATOM 634 C C . GLU A 1 85 ? 16.326 0.505 -13.882 1.00 94.00 85 GLU A C 1
ATOM 636 O O . GLU A 1 85 ? 15.875 -0.622 -14.084 1.00 94.00 85 GLU A O 1
ATOM 641 N N . ASP A 1 86 ? 15.579 1.496 -13.385 1.00 96.38 86 ASP A N 1
ATOM 642 C CA . ASP A 1 86 ? 14.159 1.327 -13.059 1.00 96.38 86 ASP A CA 1
ATOM 643 C C . ASP A 1 86 ? 13.356 0.917 -14.296 1.00 96.38 86 ASP A C 1
ATOM 645 O O . ASP A 1 86 ? 12.538 0.005 -14.252 1.00 96.38 86 ASP A O 1
ATOM 649 N N . TYR A 1 87 ? 13.610 1.566 -15.432 1.00 95.12 87 TYR A N 1
ATOM 650 C CA . TYR A 1 87 ? 12.945 1.232 -16.687 1.00 95.12 87 TYR A CA 1
ATOM 651 C C . TYR A 1 87 ? 13.297 -0.178 -17.179 1.00 95.12 87 TYR A C 1
ATOM 653 O O . TYR A 1 87 ? 12.428 -0.889 -17.682 1.00 95.12 87 TYR A O 1
ATOM 661 N N . LEU A 1 88 ? 14.549 -0.612 -17.015 1.00 93.81 88 LEU A N 1
ATOM 662 C CA . LEU A 1 88 ? 14.996 -1.939 -17.441 1.00 93.81 88 LEU A CA 1
ATOM 663 C C . LEU A 1 88 ? 14.287 -3.075 -16.687 1.00 93.81 88 LEU A C 1
ATOM 665 O O . LEU A 1 88 ? 14.141 -4.160 -17.251 1.00 93.81 88 LEU A O 1
ATOM 669 N N . CYS A 1 89 ? 13.774 -2.840 -15.472 1.00 95.06 89 CYS A N 1
ATOM 670 C CA . CYS A 1 89 ? 13.011 -3.851 -14.733 1.00 95.06 89 CYS A CA 1
ATOM 671 C C . CYS A 1 89 ? 11.642 -4.173 -15.369 1.00 95.06 89 CYS A C 1
ATOM 673 O O . CYS A 1 89 ? 11.001 -5.144 -14.979 1.00 95.06 89 CYS A O 1
ATOM 675 N N . LEU A 1 90 ? 11.184 -3.380 -16.348 1.00 96.31 90 LEU A N 1
ATOM 676 C CA . LEU A 1 90 ? 9.986 -3.664 -17.149 1.00 96.31 90 LEU A CA 1
ATOM 677 C C . LEU A 1 90 ? 10.230 -4.723 -18.236 1.00 96.31 90 LEU A C 1
ATOM 679 O O . LEU A 1 90 ? 9.288 -5.129 -18.921 1.00 96.31 90 LEU A O 1
ATOM 683 N N . ALA A 1 91 ? 11.481 -5.145 -18.441 1.00 94.94 91 ALA A N 1
ATOM 684 C CA . ALA A 1 91 ? 11.797 -6.212 -19.375 1.00 94.94 91 ALA A CA 1
ATOM 685 C C . ALA A 1 91 ? 11.126 -7.532 -18.963 1.00 94.94 91 ALA A C 1
ATOM 687 O O . ALA A 1 91 ? 10.818 -7.783 -17.797 1.00 94.94 91 ALA A O 1
ATOM 688 N N . LYS A 1 92 ? 10.904 -8.400 -19.951 1.00 94.44 92 LYS A N 1
ATOM 689 C CA . LYS A 1 92 ? 10.290 -9.708 -19.726 1.00 94.44 92 LYS A CA 1
ATOM 690 C C . LYS A 1 92 ? 11.100 -10.517 -18.703 1.00 94.44 92 LYS A C 1
ATOM 692 O O . LYS A 1 92 ? 12.330 -10.494 -18.725 1.00 94.44 92 LYS A O 1
ATOM 697 N N . ASP A 1 93 ? 10.391 -11.248 -17.846 1.00 94.69 93 ASP A N 1
ATOM 698 C CA . ASP A 1 93 ? 10.962 -12.145 -16.835 1.00 94.69 93 ASP A CA 1
ATOM 699 C C . ASP A 1 93 ? 11.849 -11.422 -15.793 1.00 94.69 93 ASP A C 1
ATOM 701 O O . ASP A 1 93 ? 12.686 -12.046 -15.143 1.00 94.69 93 ASP A O 1
ATOM 705 N N . GLN A 1 94 ? 11.667 -10.106 -15.620 1.00 95.56 94 GLN A N 1
ATOM 706 C CA . GLN A 1 94 ? 12.280 -9.310 -14.553 1.00 95.56 94 GLN A CA 1
ATOM 707 C C . GLN A 1 94 ? 11.259 -8.966 -13.463 1.00 95.56 94 GLN A C 1
ATOM 709 O O . GLN A 1 94 ? 10.064 -8.816 -13.725 1.00 95.56 94 GLN A O 1
ATOM 714 N N . TYR A 1 95 ? 11.733 -8.824 -12.224 1.00 95.44 95 TYR A N 1
ATOM 715 C CA . TYR A 1 95 ? 10.901 -8.333 -11.127 1.00 95.44 95 TYR A CA 1
ATOM 716 C C . TYR A 1 95 ? 10.717 -6.821 -11.226 1.00 95.44 95 TYR A C 1
ATOM 718 O O . TYR A 1 95 ? 11.678 -6.083 -11.439 1.00 95.44 95 TYR A O 1
ATOM 726 N N . LEU A 1 96 ? 9.490 -6.360 -10.984 1.00 97.69 96 LEU A N 1
ATOM 727 C CA . LEU A 1 96 ? 9.211 -4.937 -10.841 1.00 97.69 96 LEU A CA 1
ATOM 728 C C . LEU A 1 96 ? 9.801 -4.406 -9.537 1.00 97.69 96 LEU A C 1
ATOM 730 O O . LEU A 1 96 ? 9.660 -5.031 -8.480 1.00 97.69 96 LEU A O 1
ATOM 734 N N . ASN A 1 97 ? 10.421 -3.234 -9.616 1.00 96.69 97 ASN A N 1
ATOM 735 C CA . ASN A 1 97 ? 10.971 -2.554 -8.455 1.00 96.69 97 ASN A CA 1
ATOM 736 C C . ASN A 1 97 ? 9.970 -1.565 -7.828 1.00 96.69 97 ASN A C 1
ATOM 738 O O . ASN A 1 97 ? 8.932 -1.225 -8.404 1.00 96.69 97 ASN A O 1
ATOM 742 N N . ASP A 1 98 ? 10.318 -1.086 -6.634 1.00 97.50 98 ASP A N 1
ATOM 743 C CA . ASP A 1 98 ? 9.498 -0.167 -5.841 1.00 97.50 98 ASP A CA 1
ATOM 744 C C . ASP A 1 98 ? 9.170 1.139 -6.587 1.00 97.50 98 ASP A C 1
ATOM 746 O O . ASP A 1 98 ? 8.050 1.645 -6.496 1.00 97.50 98 ASP A O 1
ATOM 750 N N . ILE A 1 99 ? 10.136 1.669 -7.349 1.00 97.81 99 ILE A N 1
ATOM 751 C CA . ILE A 1 99 ? 10.023 2.941 -8.076 1.00 97.81 99 ILE A CA 1
ATOM 752 C C . ILE A 1 99 ? 8.963 2.846 -9.169 1.00 97.81 99 ILE A C 1
ATOM 754 O O . ILE A 1 99 ? 8.132 3.748 -9.296 1.00 97.81 99 ILE A O 1
ATOM 758 N N . ILE A 1 100 ? 8.958 1.753 -9.933 1.00 98.25 100 ILE A N 1
ATOM 759 C CA . ILE A 1 100 ? 7.980 1.517 -10.996 1.00 98.25 100 ILE A CA 1
ATOM 760 C C . ILE A 1 100 ? 6.570 1.329 -10.427 1.00 98.25 100 ILE A C 1
ATOM 762 O O . ILE A 1 100 ? 5.622 1.903 -10.968 1.00 98.25 100 ILE A O 1
ATOM 766 N N . ILE A 1 101 ? 6.419 0.592 -9.321 1.00 98.25 101 ILE A N 1
ATOM 767 C CA . ILE A 1 101 ? 5.116 0.407 -8.663 1.00 98.25 101 ILE A CA 1
ATOM 768 C C . ILE A 1 101 ? 4.577 1.741 -8.126 1.00 98.25 101 ILE A C 1
ATOM 770 O O . ILE A 1 101 ? 3.440 2.110 -8.434 1.00 98.25 101 ILE A O 1
ATOM 774 N N . ASP A 1 102 ? 5.389 2.500 -7.383 1.00 98.00 102 ASP A N 1
ATOM 775 C CA . ASP A 1 102 ? 4.992 3.807 -6.843 1.00 98.00 102 ASP A CA 1
ATOM 776 C C . ASP A 1 102 ? 4.663 4.811 -7.960 1.00 98.00 102 ASP A C 1
ATOM 778 O O . ASP A 1 102 ? 3.695 5.574 -7.858 1.00 98.00 102 ASP A O 1
ATOM 782 N N . PHE A 1 103 ? 5.447 4.811 -9.043 1.00 97.88 103 PHE A N 1
ATOM 783 C CA . PHE A 1 103 ? 5.177 5.627 -10.224 1.00 97.88 103 PHE A CA 1
ATOM 784 C C . PHE A 1 103 ? 3.815 5.289 -10.822 1.00 97.88 103 PHE A C 1
ATOM 786 O O . PHE A 1 103 ? 2.990 6.185 -11.010 1.00 97.88 103 PHE A O 1
ATOM 793 N N . TYR A 1 104 ? 3.570 4.011 -11.112 1.00 98.06 104 TYR A N 1
ATOM 794 C CA . TYR A 1 104 ? 2.385 3.614 -11.856 1.00 98.06 104 TYR A CA 1
ATOM 795 C C . TYR A 1 104 ? 1.107 3.812 -11.036 1.00 98.06 104 TYR A C 1
ATOM 797 O O . TYR A 1 104 ? 0.107 4.300 -11.558 1.00 98.06 104 TYR A O 1
ATOM 805 N N . LEU A 1 105 ? 1.144 3.550 -9.726 1.00 97.75 105 LEU A N 1
ATOM 806 C CA . LEU A 1 105 ? 0.021 3.855 -8.836 1.00 97.75 105 LEU A CA 1
ATOM 807 C C . LEU A 1 105 ? -0.277 5.361 -8.771 1.00 97.75 105 LEU A C 1
ATOM 809 O O . LEU A 1 105 ? -1.445 5.762 -8.782 1.00 97.75 105 LEU A O 1
ATOM 813 N N . ASN A 1 106 ? 0.756 6.209 -8.755 1.00 96.31 106 ASN A N 1
ATOM 814 C CA . ASN A 1 106 ? 0.569 7.658 -8.831 1.00 96.31 106 ASN A CA 1
ATOM 815 C C . ASN A 1 106 ? 0.016 8.103 -10.187 1.00 96.31 106 ASN A C 1
ATOM 817 O O . ASN A 1 106 ? -0.847 8.979 -10.218 1.00 96.31 106 ASN A O 1
ATOM 821 N N . TYR A 1 107 ? 0.470 7.496 -11.285 1.00 97.06 107 TYR A N 1
ATOM 822 C CA . TYR A 1 107 ? -0.066 7.749 -12.620 1.00 97.06 107 TYR A CA 1
ATOM 823 C C . TYR A 1 107 ? -1.561 7.415 -12.685 1.00 97.06 107 TYR A C 1
ATOM 825 O O . TYR A 1 107 ? -2.361 8.265 -13.070 1.00 97.06 107 TYR A O 1
ATOM 833 N N . LEU A 1 108 ? -1.967 6.232 -12.206 1.00 97.12 108 LEU A N 1
ATOM 834 C CA . LEU A 1 108 ? -3.380 5.844 -12.139 1.00 97.12 108 LEU A CA 1
ATOM 835 C C . LEU A 1 108 ? -4.196 6.847 -11.316 1.00 97.12 108 LEU A C 1
ATOM 837 O O . LEU A 1 108 ? -5.257 7.299 -11.742 1.00 97.12 108 LEU A O 1
ATOM 841 N N . LYS A 1 109 ? -3.683 7.259 -10.153 1.00 95.75 109 LYS A N 1
ATOM 842 C CA . LYS A 1 109 ? -4.369 8.244 -9.317 1.00 95.75 109 LYS A CA 1
ATOM 843 C C . LYS A 1 109 ? -4.545 9.587 -10.023 1.00 95.75 109 LYS A C 1
ATOM 845 O O . LYS A 1 109 ? -5.573 10.222 -9.835 1.00 95.75 109 LYS A O 1
ATOM 850 N N . LEU A 1 110 ? -3.553 10.069 -10.761 1.00 95.31 110 LEU A N 1
ATOM 851 C CA . LEU A 1 110 ? -3.562 11.436 -11.285 1.00 95.31 110 LEU A CA 1
ATOM 852 C C . LEU A 1 110 ? -4.192 11.563 -12.669 1.00 95.31 110 LEU A C 1
ATOM 854 O O . LEU A 1 110 ? -4.889 12.553 -12.903 1.00 95.31 110 LEU A O 1
ATOM 858 N N . GLU A 1 111 ? -3.963 10.583 -13.540 1.00 96.06 111 GLU A N 1
ATOM 859 C CA . GLU A 1 111 ? -4.380 10.629 -14.945 1.00 96.06 111 GLU A CA 1
ATOM 860 C C . GLU A 1 111 ? -5.652 9.822 -15.218 1.00 96.06 111 GLU A C 1
ATOM 862 O O . GLU A 1 111 ? -6.394 10.167 -16.133 1.00 96.06 111 GLU A O 1
ATOM 867 N N . VAL A 1 112 ? -5.920 8.762 -14.443 1.00 96.25 112 VAL A N 1
ATOM 868 C CA . VAL A 1 112 ? -7.076 7.878 -14.682 1.00 96.25 112 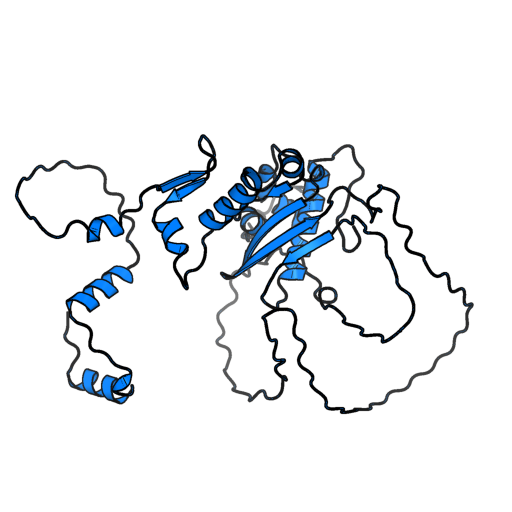VAL A CA 1
ATOM 869 C C . VAL A 1 112 ? -8.272 8.253 -13.810 1.00 96.25 112 VAL A C 1
ATOM 871 O O . VAL A 1 112 ? -9.394 8.267 -14.304 1.00 96.25 112 VAL A O 1
ATOM 874 N N . LEU A 1 113 ? -8.057 8.579 -12.531 1.00 95.50 113 LEU A N 1
ATOM 875 C CA . LEU A 1 113 ? -9.155 8.946 -11.629 1.00 95.50 113 LEU A CA 1
ATOM 876 C C . LEU A 1 113 ? -9.645 10.383 -11.846 1.00 95.50 113 LEU A C 1
ATOM 878 O O . LEU A 1 113 ? -8.858 11.324 -12.039 1.00 95.50 113 LEU A O 1
ATOM 882 N N . GLU A 1 114 ? -10.951 10.591 -11.686 1.00 95.50 114 GLU A N 1
ATOM 883 C CA . GLU A 1 114 ? -11.534 11.932 -11.673 1.00 95.50 114 GLU A CA 1
ATOM 884 C C . GLU A 1 114 ? -11.054 12.737 -10.452 1.00 95.50 114 GLU A C 1
ATOM 886 O O . GLU A 1 114 ? -10.546 12.203 -9.457 1.00 95.50 114 GLU A O 1
ATOM 891 N N . LYS A 1 115 ? -11.162 14.067 -10.513 1.00 93.25 115 LYS A N 1
ATOM 892 C CA . LYS A 1 115 ? -10.640 14.957 -9.461 1.00 93.25 115 LYS A CA 1
ATOM 893 C C . LYS A 1 115 ? -11.350 14.738 -8.121 1.00 93.25 115 LYS A C 1
ATOM 895 O O . LYS A 1 115 ? -10.748 14.905 -7.056 1.00 93.25 115 LYS A O 1
ATOM 900 N N . GLU A 1 116 ? -12.620 14.379 -8.177 1.00 93.44 116 GLU A N 1
ATOM 901 C CA . GLU A 1 116 ? -13.490 14.073 -7.051 1.00 93.44 116 GLU A CA 1
ATOM 902 C C . GLU A 1 116 ? -13.080 12.736 -6.419 1.00 93.44 116 GLU A C 1
ATOM 904 O O . GLU A 1 116 ? -12.892 12.642 -5.205 1.00 93.44 116 GLU A O 1
ATOM 909 N N . GLU A 1 117 ? -12.837 11.713 -7.239 1.00 94.62 117 GLU A N 1
ATOM 910 C CA . GLU A 1 117 ? -12.395 10.390 -6.790 1.00 94.62 117 GLU A CA 1
ATOM 911 C C . GLU A 1 117 ? -11.006 10.433 -6.149 1.00 94.62 117 GLU A C 1
ATOM 913 O O . GLU A 1 117 ? -10.785 9.840 -5.091 1.00 94.62 117 GLU A O 1
ATOM 918 N N . ARG A 1 118 ? -10.084 11.213 -6.726 1.00 94.81 118 ARG A N 1
ATOM 919 C CA . ARG A 1 118 ? -8.720 11.421 -6.211 1.00 94.81 118 ARG A CA 1
ATOM 920 C C . ARG A 1 118 ? -8.670 11.834 -4.749 1.00 94.81 118 ARG A C 1
ATOM 922 O O . ARG A 1 118 ? -7.763 11.425 -4.024 1.00 94.81 118 ARG A O 1
ATOM 929 N N . GLN A 1 119 ? -9.621 12.659 -4.318 1.00 94.88 119 GLN A N 1
ATOM 930 C CA . GLN A 1 119 ? -9.690 13.155 -2.942 1.00 94.88 119 GLN A CA 1
ATOM 931 C C . GLN A 1 119 ? -10.081 12.053 -1.956 1.00 94.88 119 GLN A C 1
ATOM 933 O O . GLN A 1 119 ? -9.721 12.127 -0.780 1.00 94.88 119 GLN A O 1
ATOM 938 N N . HIS A 1 120 ? -10.754 11.012 -2.448 1.00 96.00 120 HIS A N 1
ATOM 939 C CA . HIS A 1 120 ? -11.217 9.866 -1.682 1.00 96.00 120 HIS A CA 1
ATOM 940 C C . HIS A 1 120 ? -10.265 8.664 -1.715 1.00 96.00 120 HIS A C 1
ATOM 942 O O . HIS A 1 120 ? -10.581 7.651 -1.090 1.00 96.00 120 HIS A O 1
ATOM 948 N N . VAL A 1 121 ? -9.118 8.755 -2.395 1.00 97.19 121 VAL A N 1
ATOM 949 C CA . VAL A 1 121 ? -8.127 7.673 -2.477 1.00 97.19 121 VAL A CA 1
ATOM 950 C C . VAL A 1 121 ? -6.795 8.124 -1.883 1.00 97.19 121 VAL A C 1
ATOM 952 O O . VAL A 1 121 ? -6.161 9.067 -2.363 1.00 97.19 121 VAL A O 1
ATOM 955 N N . HIS A 1 122 ? -6.325 7.419 -0.858 1.00 97.81 122 HIS A N 1
ATOM 956 C CA . HIS A 1 122 ? -4.947 7.522 -0.385 1.00 97.81 122 HIS A CA 1
ATOM 957 C C . HIS A 1 122 ? -4.151 6.314 -0.874 1.00 97.81 122 HIS A C 1
ATOM 959 O O . HIS A 1 122 ? -4.638 5.192 -0.802 1.00 97.81 122 HIS A O 1
ATOM 965 N N . ILE A 1 123 ? -2.941 6.546 -1.376 1.00 98.00 123 ILE A N 1
ATOM 966 C CA . ILE A 1 123 ? -2.024 5.487 -1.800 1.00 98.00 123 ILE A CA 1
ATOM 967 C C . ILE A 1 123 ? -0.763 5.659 -0.966 1.00 98.00 123 ILE A C 1
ATOM 969 O O . ILE A 1 123 ? -0.143 6.723 -1.007 1.00 98.00 123 ILE A O 1
ATOM 973 N N . PHE A 1 124 ? -0.424 4.640 -0.184 1.00 98.38 124 PHE A N 1
ATOM 974 C CA . PHE A 1 124 ? 0.849 4.598 0.520 1.00 98.38 124 PHE A CA 1
ATOM 975 C C . PHE A 1 124 ? 1.977 4.228 -0.443 1.00 98.38 124 PHE A C 1
ATOM 977 O O . PHE A 1 124 ? 1.759 3.466 -1.382 1.00 98.38 124 PHE A O 1
ATOM 984 N N . SER A 1 125 ? 3.187 4.730 -0.181 1.00 96.75 125 SER A N 1
ATOM 985 C CA . SER A 1 125 ? 4.370 4.247 -0.897 1.00 96.75 125 SER A CA 1
ATOM 986 C C . SER A 1 125 ? 4.652 2.784 -0.559 1.00 96.75 125 SER A C 1
ATOM 988 O O . SER A 1 125 ? 4.354 2.329 0.550 1.00 96.75 125 SER A O 1
ATOM 990 N N . THR A 1 126 ? 5.305 2.072 -1.470 1.00 97.00 126 THR A N 1
ATOM 991 C CA . THR A 1 126 ? 5.793 0.690 -1.285 1.00 97.00 126 THR A CA 1
ATOM 992 C C . THR A 1 126 ? 6.618 0.486 -0.008 1.00 97.00 126 THR A C 1
ATOM 994 O O . THR A 1 126 ? 6.583 -0.575 0.613 1.00 97.00 126 THR A O 1
ATOM 997 N N . PHE A 1 127 ? 7.297 1.529 0.474 1.00 96.62 127 PHE A N 1
ATOM 998 C CA . PHE A 1 127 ? 8.062 1.487 1.725 1.00 96.62 127 PHE A CA 1
ATOM 999 C C . PHE A 1 127 ? 7.217 1.473 3.005 1.00 96.62 127 PHE A C 1
ATOM 1001 O O . PHE A 1 127 ? 7.747 1.147 4.070 1.00 96.62 127 PHE A O 1
ATOM 1008 N N . PHE A 1 128 ? 5.939 1.857 2.946 1.00 98.00 128 PHE A N 1
ATOM 1009 C CA . PHE A 1 128 ? 5.098 2.005 4.135 1.00 98.00 128 PHE A CA 1
ATOM 1010 C C . PHE A 1 128 ? 4.997 0.702 4.931 1.00 98.00 128 PHE A C 1
ATOM 1012 O O . PHE A 1 128 ? 5.343 0.676 6.114 1.00 98.00 128 PHE A O 1
ATOM 1019 N N . TYR A 1 129 ? 4.551 -0.378 4.284 1.00 96.62 129 TYR A N 1
ATOM 1020 C CA . TYR A 1 129 ? 4.312 -1.642 4.975 1.00 96.62 129 TYR A CA 1
ATOM 1021 C C . TYR A 1 129 ? 5.628 -2.250 5.474 1.00 96.62 129 TYR A C 1
ATOM 1023 O O . TYR A 1 129 ? 5.722 -2.621 6.641 1.00 96.62 129 TYR A O 1
ATOM 1031 N N . ASN A 1 130 ? 6.682 -2.206 4.651 1.00 93.56 130 ASN A N 1
ATOM 1032 C CA . ASN A 1 130 ? 8.029 -2.639 5.033 1.00 93.56 130 ASN A CA 1
ATOM 1033 C C . ASN A 1 130 ? 8.533 -1.907 6.284 1.00 93.56 130 ASN A C 1
ATOM 1035 O O . ASN A 1 130 ? 9.084 -2.522 7.199 1.00 93.56 130 ASN A O 1
ATOM 1039 N N . ARG A 1 131 ? 8.315 -0.588 6.375 1.00 95.12 131 ARG A N 1
ATOM 1040 C CA . ARG A 1 131 ? 8.707 0.202 7.550 1.00 95.12 131 ARG A CA 1
ATOM 1041 C C . ARG A 1 131 ? 7.837 -0.095 8.771 1.00 95.12 131 ARG A C 1
ATOM 1043 O O . ARG A 1 131 ? 8.341 -0.122 9.899 1.00 95.12 131 ARG A O 1
ATOM 1050 N N . LEU A 1 132 ? 6.547 -0.334 8.557 1.00 94.69 132 LEU A N 1
ATOM 1051 C CA . LEU A 1 132 ? 5.602 -0.718 9.600 1.00 94.69 132 LEU A CA 1
ATOM 1052 C C . LEU A 1 132 ? 5.969 -2.073 10.220 1.00 94.69 132 LEU A C 1
ATOM 1054 O O . LEU A 1 132 ? 5.842 -2.222 11.435 1.00 94.69 132 LEU A O 1
ATOM 1058 N N . THR A 1 133 ? 6.478 -3.027 9.439 1.00 92.50 133 THR A N 1
ATOM 1059 C CA . THR A 1 133 ? 6.824 -4.390 9.888 1.00 92.50 133 THR A CA 1
ATOM 1060 C C . THR A 1 133 ? 8.308 -4.610 10.179 1.00 92.50 133 THR A C 1
ATOM 1062 O O . THR A 1 133 ? 8.662 -5.663 10.701 1.00 92.50 133 THR A O 1
ATOM 1065 N N . THR A 1 134 ? 9.175 -3.620 9.925 1.00 89.06 134 THR A N 1
ATOM 1066 C CA . THR A 1 134 ? 10.625 -3.734 10.172 1.00 89.06 134 THR A CA 1
ATOM 1067 C C . THR A 1 134 ? 10.917 -4.240 11.592 1.00 89.06 134 THR A C 1
ATOM 1069 O O . THR A 1 134 ? 10.449 -3.663 12.582 1.00 89.06 134 THR A O 1
ATOM 1072 N N . LEU A 1 135 ? 11.719 -5.302 11.690 1.00 77.00 135 LEU A N 1
ATOM 1073 C CA . LEU A 1 135 ? 12.178 -5.865 12.957 1.00 77.00 135 LEU A CA 1
ATOM 1074 C C . LEU A 1 135 ? 13.058 -4.858 13.705 1.00 77.00 135 LEU A C 1
ATOM 1076 O O . LEU A 1 135 ? 13.948 -4.238 13.126 1.00 77.00 135 LEU A O 1
ATOM 1080 N N . THR A 1 136 ? 12.832 -4.712 15.007 1.00 65.44 136 THR A N 1
ATOM 1081 C CA . THR A 1 136 ? 13.713 -3.935 15.885 1.00 65.44 136 THR A CA 1
ATOM 1082 C C . THR A 1 136 ? 14.444 -4.884 16.813 1.00 65.44 136 THR A C 1
ATOM 1084 O O . THR A 1 136 ? 13.795 -5.631 17.545 1.00 65.44 136 THR A O 1
ATOM 1087 N N . THR A 1 137 ? 15.775 -4.823 16.837 1.00 56.19 137 THR A N 1
ATOM 1088 C CA . THR A 1 137 ? 16.573 -5.473 17.878 1.00 56.19 137 THR A CA 1
ATOM 1089 C C . THR A 1 137 ? 16.087 -4.973 19.233 1.00 56.19 137 THR A C 1
ATOM 1091 O O . THR A 1 137 ? 16.032 -3.762 19.467 1.00 56.19 137 THR A O 1
ATOM 1094 N N . ARG A 1 138 ? 15.700 -5.892 20.124 1.00 56.53 138 ARG A N 1
ATOM 1095 C CA . ARG A 1 138 ? 15.368 -5.543 21.505 1.00 56.53 138 ARG A CA 1
ATOM 1096 C C . ARG A 1 138 ? 16.608 -4.927 22.140 1.00 56.53 138 ARG A C 1
ATOM 1098 O O . ARG A 1 138 ? 17.528 -5.643 22.519 1.00 56.53 138 ARG A O 1
ATOM 1105 N N . GLN A 1 139 ? 16.636 -3.604 22.278 1.00 49.72 139 GLN A N 1
ATOM 1106 C CA . GLN A 1 139 ? 17.551 -2.992 23.229 1.00 49.72 139 GLN A CA 1
ATOM 1107 C C . GLN A 1 139 ? 17.116 -3.485 24.606 1.00 49.72 139 GLN A C 1
ATOM 1109 O O . GLN A 1 139 ? 16.011 -3.197 25.071 1.00 49.72 139 GLN A O 1
ATOM 1114 N N . ARG A 1 140 ? 17.950 -4.343 25.199 1.00 50.06 140 ARG A N 1
ATOM 1115 C CA . ARG A 1 140 ? 17.771 -4.839 26.561 1.00 50.06 140 ARG A CA 1
ATOM 1116 C C . ARG A 1 140 ? 17.673 -3.592 27.458 1.00 50.06 140 ARG A C 1
ATOM 1118 O O . ARG A 1 140 ? 18.577 -2.760 27.372 1.00 50.06 140 ARG A O 1
ATOM 1125 N N . PRO A 1 141 ? 16.599 -3.408 28.248 1.00 51.41 141 PRO A N 1
ATOM 1126 C CA . PRO A 1 141 ? 16.479 -2.226 29.092 1.00 51.41 141 PRO A CA 1
ATOM 1127 C C . PRO A 1 141 ? 17.703 -2.142 30.002 1.00 51.41 141 PRO A C 1
ATOM 1129 O O . PRO A 1 141 ? 18.047 -3.129 30.660 1.00 51.41 141 PRO A O 1
ATOM 1132 N N . LEU A 1 142 ? 18.373 -0.990 30.017 1.00 53.72 142 LEU A N 1
ATOM 1133 C CA . LEU A 1 142 ? 19.417 -0.724 30.999 1.00 53.72 142 LEU A CA 1
ATOM 1134 C C . LEU A 1 142 ? 18.790 -0.832 32.402 1.00 53.72 142 LEU A C 1
ATOM 1136 O O . LEU A 1 142 ? 17.683 -0.324 32.615 1.00 53.72 142 LEU A O 1
ATOM 1140 N N . PRO A 1 143 ? 19.439 -1.507 33.367 1.00 47.44 143 PRO A N 1
ATOM 1141 C CA . PRO A 1 143 ? 18.894 -1.611 34.711 1.00 47.44 143 PRO A CA 1
ATOM 1142 C C . PRO A 1 143 ? 18.856 -0.217 35.349 1.00 47.44 143 PRO A C 1
ATOM 1144 O O . PRO A 1 143 ? 19.902 0.337 35.674 1.00 47.44 143 PRO A O 1
ATOM 1147 N N . GLY A 1 144 ? 17.658 0.348 35.532 1.00 60.81 144 GLY A N 1
ATOM 1148 C CA . GLY A 1 144 ? 17.464 1.586 36.297 1.00 60.81 144 GLY A CA 1
ATOM 1149 C C . GLY A 1 144 ? 16.656 2.695 35.623 1.00 60.81 144 GLY A C 1
ATOM 1150 O O . GLY A 1 144 ? 16.379 3.691 36.287 1.00 60.81 144 GLY A O 1
ATOM 1151 N N . GLU A 1 145 ? 16.237 2.554 34.363 1.00 52.19 145 GLU A N 1
ATOM 1152 C CA . GLU A 1 145 ? 15.367 3.563 33.746 1.00 52.19 145 GLU A CA 1
ATOM 1153 C C . GLU A 1 145 ? 13.910 3.409 34.202 1.00 52.19 145 GLU A C 1
ATOM 1155 O O . GLU A 1 145 ? 13.362 2.308 34.312 1.00 52.19 145 GLU A O 1
ATOM 1160 N N . ALA A 1 146 ? 13.324 4.549 34.565 1.00 49.81 146 ALA A N 1
ATOM 1161 C CA . ALA A 1 146 ? 12.009 4.684 35.167 1.00 49.81 146 ALA A CA 1
ATOM 1162 C C . ALA A 1 146 ? 10.906 4.033 34.317 1.00 49.81 146 ALA A C 1
ATOM 1164 O O . ALA A 1 146 ? 11.067 3.806 33.123 1.00 49.81 146 ALA A O 1
ATOM 1165 N N . LYS A 1 147 ? 9.764 3.743 34.956 1.00 48.41 147 LYS A N 1
ATOM 1166 C CA . LYS A 1 147 ? 8.537 3.210 34.342 1.00 48.41 147 LYS A CA 1
ATOM 1167 C C . LYS A 1 147 ? 8.006 4.138 33.236 1.00 48.41 147 LYS A C 1
ATOM 1169 O O . LYS A 1 147 ? 7.005 4.822 33.436 1.00 48.41 147 LYS A O 1
ATOM 1174 N N . ASP A 1 148 ? 8.629 4.126 32.068 1.00 50.88 148 ASP A N 1
ATOM 1175 C CA . ASP A 1 148 ? 7.993 4.589 30.850 1.00 50.88 148 ASP A CA 1
ATOM 1176 C C . ASP A 1 148 ? 6.789 3.688 30.589 1.00 50.88 148 ASP A C 1
ATOM 1178 O O . ASP A 1 148 ? 6.847 2.461 30.740 1.00 50.88 148 ASP A O 1
ATOM 1182 N N . VAL A 1 149 ? 5.661 4.309 30.245 1.00 60.19 149 VAL A N 1
ATOM 1183 C CA . VAL A 1 149 ? 4.451 3.610 29.813 1.00 60.19 149 VAL A CA 1
ATOM 1184 C C . VAL A 1 149 ? 4.869 2.664 28.692 1.00 60.19 149 VAL A C 1
ATOM 1186 O O . VAL A 1 149 ? 5.203 3.105 27.595 1.00 60.19 149 VAL A O 1
ATOM 1189 N N . ARG A 1 150 ? 4.918 1.358 28.983 1.00 76.50 150 ARG A N 1
ATOM 1190 C CA . ARG A 1 150 ? 5.331 0.342 28.013 1.00 76.50 150 ARG A CA 1
ATOM 1191 C C . ARG A 1 150 ? 4.372 0.413 26.829 1.00 76.50 150 ARG A C 1
ATOM 1193 O O . ARG A 1 150 ? 3.253 -0.083 26.918 1.00 76.50 150 ARG A O 1
ATOM 1200 N N . LEU A 1 151 ? 4.814 1.042 25.741 1.00 81.06 151 LEU A N 1
ATOM 1201 C CA . LEU A 1 151 ? 4.059 1.086 24.496 1.00 81.06 151 LEU A CA 1
ATOM 1202 C C . LEU A 1 151 ? 3.796 -0.348 24.030 1.00 81.06 151 LEU A C 1
ATOM 1204 O O . LEU A 1 151 ? 4.700 -1.195 24.070 1.00 81.06 151 LEU A O 1
ATOM 1208 N N . SER A 1 152 ? 2.572 -0.616 23.581 1.00 89.31 152 SER A N 1
ATOM 1209 C CA . SER A 1 152 ? 2.236 -1.895 22.958 1.00 89.31 152 SER A CA 1
ATOM 1210 C C . SER A 1 152 ? 3.059 -2.101 21.683 1.00 89.31 152 SER A C 1
ATOM 1212 O O . SER A 1 152 ? 3.549 -1.139 21.084 1.00 89.31 152 SER A O 1
ATOM 1214 N N . ALA A 1 153 ? 3.200 -3.352 21.234 1.00 88.06 153 ALA A N 1
ATOM 1215 C CA . ALA A 1 153 ? 3.866 -3.650 19.965 1.00 88.06 153 ALA A CA 1
ATOM 1216 C C . ALA A 1 153 ? 3.244 -2.833 18.816 1.00 88.06 153 ALA A C 1
ATOM 1218 O O . ALA A 1 153 ? 3.960 -2.145 18.093 1.00 88.06 153 ALA A O 1
ATOM 1219 N N . ALA A 1 154 ? 1.909 -2.786 18.728 1.00 90.88 154 ALA A N 1
ATOM 1220 C CA . ALA A 1 154 ? 1.180 -1.966 17.757 1.00 90.88 154 ALA A CA 1
ATOM 1221 C C . ALA A 1 154 ? 1.569 -0.475 17.802 1.00 90.88 154 ALA A C 1
ATOM 1223 O O . ALA A 1 154 ? 1.864 0.111 16.762 1.00 90.88 154 ALA A O 1
ATOM 1224 N N . GLN A 1 155 ? 1.653 0.127 18.995 1.00 92.00 155 GLN A N 1
ATOM 1225 C CA . GLN A 1 155 ? 2.060 1.530 19.151 1.00 92.00 155 GLN A CA 1
ATOM 1226 C C . GLN A 1 155 ? 3.508 1.767 18.708 1.00 92.00 155 GLN A C 1
ATOM 1228 O O . GLN A 1 155 ? 3.795 2.771 18.061 1.00 92.00 155 GLN A O 1
ATOM 1233 N N . LYS A 1 156 ? 4.421 0.834 19.005 1.00 91.38 156 LYS A N 1
ATOM 1234 C CA . LYS A 1 156 ? 5.812 0.914 18.536 1.00 91.38 156 LYS A CA 1
ATOM 1235 C C . LYS A 1 156 ? 5.901 0.821 17.014 1.00 91.38 156 LYS A C 1
ATOM 1237 O O . LYS A 1 156 ? 6.626 1.606 16.406 1.00 91.38 156 LYS A O 1
ATOM 1242 N N . ARG A 1 157 ? 5.157 -0.106 16.393 1.00 93.00 157 ARG A N 1
ATOM 1243 C CA . ARG A 1 157 ? 5.086 -0.246 14.928 1.00 93.00 157 ARG A CA 1
ATOM 1244 C C . ARG A 1 157 ? 4.547 1.030 14.283 1.00 93.00 157 ARG A C 1
ATOM 1246 O O . ARG A 1 157 ? 5.171 1.561 13.369 1.00 93.00 157 ARG A O 1
ATOM 1253 N N . HIS A 1 158 ? 3.446 1.560 14.815 1.00 95.56 158 HIS A N 1
ATOM 1254 C CA . HIS A 1 158 ? 2.826 2.810 14.372 1.00 95.56 158 HIS A CA 1
ATOM 1255 C C . HIS A 1 158 ? 3.782 4.007 14.454 1.00 95.56 158 HIS A C 1
ATOM 1257 O O . HIS A 1 158 ? 3.924 4.736 13.473 1.00 95.56 158 HIS A O 1
ATOM 1263 N N . ALA A 1 159 ? 4.516 4.167 15.560 1.00 93.75 159 ALA A N 1
ATOM 1264 C CA . ALA A 1 159 ? 5.449 5.281 15.747 1.00 93.75 159 ALA A CA 1
ATOM 1265 C C . ALA A 1 159 ? 6.510 5.385 14.632 1.00 93.75 159 ALA A C 1
ATOM 1267 O O . ALA A 1 159 ? 6.938 6.487 14.288 1.00 93.75 159 ALA A O 1
ATOM 1268 N N . ARG A 1 160 ? 6.900 4.259 14.012 1.00 93.81 160 ARG A N 1
ATOM 1269 C CA . ARG A 1 160 ? 7.862 4.233 12.892 1.00 93.81 160 ARG A CA 1
ATOM 1270 C C . ARG A 1 160 ? 7.332 4.882 11.619 1.00 93.81 160 ARG A C 1
ATOM 1272 O O . ARG A 1 160 ? 8.132 5.341 10.803 1.00 93.81 160 ARG A O 1
ATOM 1279 N N . VAL A 1 161 ? 6.013 4.893 11.448 1.00 95.94 161 VAL A N 1
ATOM 1280 C CA . VAL A 1 161 ? 5.334 5.353 10.231 1.00 95.94 161 VAL A CA 1
ATOM 1281 C C . VAL A 1 161 ? 4.354 6.502 10.476 1.00 95.94 161 VAL A C 1
ATOM 1283 O O . VAL A 1 161 ? 3.757 6.993 9.526 1.00 95.94 161 VAL A O 1
ATOM 1286 N N . ALA A 1 162 ? 4.239 7.010 11.706 1.00 94.31 162 ALA A N 1
ATOM 1287 C CA . ALA A 1 162 ? 3.300 8.076 12.078 1.00 94.31 162 ALA A CA 1
ATOM 1288 C C . ALA A 1 162 ? 3.420 9.356 11.220 1.00 94.31 162 ALA A C 1
ATOM 1290 O O . ALA A 1 162 ? 2.463 10.110 11.069 1.00 94.31 162 ALA A O 1
ATOM 1291 N N . ASN A 1 163 ? 4.591 9.611 10.625 1.00 95.69 163 ASN A N 1
ATOM 1292 C CA . ASN A 1 163 ? 4.799 10.764 9.749 1.00 95.69 163 ASN A CA 1
ATOM 1293 C C . ASN A 1 163 ? 4.312 10.564 8.303 1.00 95.69 163 ASN A C 1
ATOM 1295 O O . ASN A 1 163 ? 4.168 11.566 7.600 1.00 95.69 163 ASN A O 1
ATOM 1299 N N . TRP A 1 164 ? 4.034 9.334 7.849 1.00 96.50 164 TRP A N 1
ATOM 1300 C CA . TRP A 1 164 ? 3.560 9.082 6.476 1.00 96.50 164 TRP A CA 1
ATOM 1301 C C . TRP A 1 164 ? 2.235 9.796 6.190 1.00 96.50 164 TRP A C 1
ATOM 1303 O O . TRP A 1 164 ? 2.030 10.331 5.105 1.00 96.50 164 TRP A O 1
ATOM 1313 N N . THR A 1 165 ? 1.367 9.884 7.191 1.00 96.19 165 THR A N 1
ATOM 1314 C CA . THR A 1 165 ? 0.053 10.532 7.120 1.00 96.19 165 THR A CA 1
ATOM 1315 C C . THR A 1 165 ? 0.075 11.936 7.719 1.00 96.19 165 THR A C 1
ATOM 1317 O O . THR A 1 165 ? -0.972 12.523 7.967 1.00 96.19 165 THR A O 1
ATOM 1320 N N . LYS A 1 166 ? 1.240 12.551 7.971 1.00 94.12 166 LYS A N 1
ATOM 1321 C CA . LYS A 1 166 ? 1.323 13.841 8.689 1.00 94.12 166 LYS A CA 1
ATOM 1322 C C . LYS A 1 166 ? 0.420 14.933 8.098 1.00 94.12 166 LYS A C 1
ATOM 1324 O O . LYS A 1 166 ? -0.160 15.707 8.853 1.00 94.12 166 LYS A O 1
ATOM 1329 N N . LYS A 1 167 ? 0.299 14.982 6.768 1.00 91.38 167 LYS A N 1
ATOM 1330 C CA . LYS A 1 167 ? -0.448 16.011 6.026 1.00 91.38 167 LYS A CA 1
ATOM 1331 C C . LYS A 1 167 ? -1.812 15.552 5.497 1.00 91.38 167 LYS A C 1
ATOM 1333 O O . LYS A 1 167 ? -2.471 16.344 4.838 1.00 91.38 167 LYS A O 1
ATOM 1338 N N . ASP A 1 168 ? -2.210 14.304 5.732 1.00 92.00 168 ASP A N 1
ATOM 1339 C CA . ASP A 1 168 ? -3.436 13.739 5.160 1.00 92.00 168 ASP A CA 1
ATOM 1340 C C . ASP A 1 168 ? -4.181 12.903 6.205 1.00 92.00 168 ASP A C 1
ATOM 1342 O O . ASP A 1 168 ? -3.571 12.168 6.984 1.00 92.00 168 ASP A O 1
ATOM 1346 N N . ASN A 1 169 ? -5.505 13.027 6.245 1.00 94.94 169 ASN A N 1
ATOM 1347 C CA . ASN A 1 169 ? -6.345 12.227 7.127 1.00 94.94 169 ASN A CA 1
ATOM 1348 C C . ASN A 1 169 ? -6.917 11.045 6.343 1.00 94.94 169 ASN A C 1
ATOM 1350 O O . ASN A 1 169 ? -7.869 11.184 5.574 1.00 94.94 169 ASN A O 1
ATOM 1354 N N . ILE A 1 170 ? -6.333 9.863 6.536 1.00 96.69 170 ILE A N 1
ATOM 1355 C CA . ILE A 1 170 ? -6.699 8.668 5.767 1.00 96.69 170 ILE A CA 1
ATOM 1356 C C . ILE A 1 170 ? -8.130 8.175 6.053 1.00 96.69 170 ILE A C 1
ATOM 1358 O O . ILE A 1 170 ? -8.700 7.463 5.234 1.00 96.69 170 ILE A O 1
ATOM 1362 N N . PHE A 1 171 ? -8.754 8.593 7.162 1.00 95.81 171 PHE A N 1
ATOM 1363 C CA . PHE A 1 171 ? -10.133 8.215 7.507 1.00 95.81 171 PHE A CA 1
ATOM 1364 C C . PHE A 1 171 ? -11.203 9.054 6.794 1.00 95.81 171 PHE A C 1
ATOM 1366 O O . PHE A 1 171 ? -12.376 8.690 6.796 1.00 95.81 171 PHE A O 1
ATOM 1373 N N . GLU A 1 172 ? -10.815 10.154 6.148 1.00 94.88 172 GLU A N 1
ATOM 1374 C CA . GLU A 1 172 ? -11.696 10.928 5.256 1.00 94.88 172 GLU A CA 1
ATOM 1375 C C . GLU A 1 172 ? -11.764 10.319 3.845 1.00 94.88 172 GLU A C 1
ATOM 1377 O O . GLU A 1 172 ? -12.524 10.765 2.982 1.00 94.88 172 GLU A O 1
ATOM 1382 N N . LYS A 1 173 ? -10.955 9.287 3.592 1.00 96.31 173 LYS A N 1
ATOM 1383 C CA . LYS A 1 173 ? -10.867 8.594 2.310 1.00 96.31 173 LYS A CA 1
ATOM 1384 C C . LYS A 1 173 ? -11.881 7.458 2.253 1.00 96.31 173 LYS A C 1
ATOM 1386 O O . LYS A 1 173 ? -12.253 6.882 3.273 1.00 96.31 173 LYS A O 1
ATOM 1391 N N . LYS A 1 174 ? -12.308 7.116 1.037 1.00 95.88 174 LYS A N 1
ATOM 1392 C CA . LYS A 1 174 ? -13.088 5.901 0.765 1.00 95.88 174 LYS A CA 1
ATOM 1393 C C . LYS A 1 174 ? -12.174 4.694 0.604 1.00 95.88 174 LYS A C 1
ATOM 1395 O O . LYS A 1 174 ? -12.561 3.609 1.015 1.00 95.88 174 LYS A O 1
ATOM 1400 N N . TYR A 1 175 ? -10.979 4.888 0.044 1.00 97.56 175 TYR A N 1
ATOM 1401 C CA . TYR A 1 175 ? -10.031 3.809 -0.209 1.00 97.56 175 TYR A CA 1
ATOM 1402 C C . TYR A 1 175 ? -8.622 4.187 0.237 1.00 97.56 175 TYR A C 1
ATOM 1404 O O . TYR A 1 175 ? -8.140 5.288 -0.043 1.00 97.56 175 TYR A O 1
ATOM 1412 N N . ILE A 1 176 ? -7.959 3.253 0.912 1.00 98.38 176 ILE A N 1
ATOM 1413 C CA . ILE A 1 176 ? -6.537 3.325 1.244 1.00 98.38 176 ILE A CA 1
ATOM 1414 C C . ILE A 1 176 ? -5.859 2.147 0.552 1.00 98.38 176 ILE A C 1
ATOM 1416 O O . ILE A 1 176 ? -6.147 0.996 0.868 1.00 98.38 176 ILE A O 1
ATOM 1420 N N . VAL A 1 177 ? -4.978 2.442 -0.395 1.00 98.56 177 VAL A N 1
ATOM 1421 C CA . VAL A 1 177 ? -4.258 1.461 -1.209 1.00 98.56 177 VAL A CA 1
ATOM 1422 C C . VAL A 1 177 ? -2.862 1.266 -0.630 1.00 98.56 177 VAL A C 1
ATOM 1424 O O . VAL A 1 177 ? -2.142 2.240 -0.396 1.00 98.56 177 VAL A O 1
ATOM 1427 N N . ILE A 1 178 ? -2.492 0.012 -0.382 1.00 98.56 178 ILE A N 1
ATOM 1428 C CA . ILE A 1 178 ? -1.231 -0.371 0.251 1.00 98.56 178 ILE A CA 1
ATOM 1429 C C . ILE A 1 178 ? -0.576 -1.462 -0.606 1.00 98.56 178 ILE A C 1
ATOM 1431 O O . ILE A 1 178 ? -0.974 -2.626 -0.501 1.00 98.56 178 ILE A O 1
ATOM 1435 N N . PRO A 1 179 ? 0.395 -1.114 -1.469 1.00 98.25 179 PRO A N 1
ATOM 1436 C CA . PRO A 1 179 ? 1.214 -2.113 -2.146 1.00 98.25 179 PRO A CA 1
ATOM 1437 C C . PRO A 1 179 ? 2.134 -2.800 -1.132 1.00 98.25 179 PRO A C 1
ATOM 1439 O O . PRO A 1 179 ? 2.737 -2.140 -0.282 1.00 98.25 179 PRO A O 1
ATOM 1442 N N . ILE A 1 180 ? 2.228 -4.127 -1.206 1.00 96.75 180 ILE A N 1
ATOM 1443 C CA . ILE A 1 180 ? 3.025 -4.939 -0.286 1.00 96.75 180 ILE A CA 1
ATOM 1444 C C . ILE A 1 180 ? 3.918 -5.877 -1.092 1.00 96.75 180 ILE A C 1
ATOM 1446 O O . ILE A 1 180 ? 3.460 -6.525 -2.030 1.00 96.75 180 ILE A O 1
ATOM 1450 N N . ASN A 1 181 ? 5.188 -5.952 -0.699 1.00 94.75 181 ASN A N 1
ATOM 1451 C CA . ASN A 1 181 ? 6.149 -6.907 -1.229 1.00 94.75 181 ASN A CA 1
ATOM 1452 C C . ASN A 1 181 ? 6.665 -7.783 -0.089 1.00 94.75 181 ASN A C 1
ATOM 1454 O O . ASN A 1 181 ? 7.352 -7.290 0.806 1.00 94.75 181 ASN A O 1
ATOM 1458 N N . GLU A 1 182 ? 6.348 -9.073 -0.119 1.00 90.81 182 GLU A N 1
ATOM 1459 C CA . GLU A 1 182 ? 6.943 -10.059 0.783 1.00 90.81 182 GLU A CA 1
ATOM 1460 C C . GLU A 1 182 ? 7.640 -11.128 -0.057 1.00 90.81 182 GLU A C 1
ATOM 1462 O O . GLU A 1 182 ? 7.044 -11.685 -0.968 1.00 90.81 182 GLU A O 1
ATOM 1467 N N . GLN A 1 183 ? 8.906 -11.430 0.246 1.00 89.69 183 GLN A N 1
ATOM 1468 C CA . GLN A 1 183 ? 9.666 -12.497 -0.429 1.00 89.69 183 GLN A CA 1
ATOM 1469 C C . GLN A 1 183 ? 9.699 -12.363 -1.967 1.00 89.69 183 GLN A C 1
ATOM 1471 O O . GLN A 1 183 ? 9.556 -13.350 -2.683 1.00 89.69 183 GLN A O 1
ATOM 1476 N N . SER A 1 184 ? 9.900 -11.137 -2.468 1.00 91.88 184 SER A N 1
ATOM 1477 C CA . SER A 1 184 ? 9.913 -10.816 -3.907 1.00 91.88 184 SER A CA 1
ATOM 1478 C C . SER A 1 184 ? 8.571 -11.037 -4.617 1.00 91.88 184 SER A C 1
ATOM 1480 O O . SER A 1 184 ? 8.527 -11.107 -5.845 1.00 91.88 184 SER A O 1
ATOM 1482 N N . HIS A 1 185 ? 7.477 -11.113 -3.860 1.00 93.88 185 HIS A N 1
ATOM 1483 C CA . HIS A 1 185 ? 6.122 -11.238 -4.372 1.00 93.88 185 HIS A CA 1
ATOM 1484 C C . HIS A 1 185 ? 5.296 -9.991 -4.050 1.00 93.88 185 HIS A C 1
ATOM 1486 O O . HIS A 1 185 ? 5.081 -9.650 -2.884 1.00 93.88 185 HIS A O 1
ATOM 1492 N N . TRP A 1 186 ? 4.817 -9.327 -5.101 1.00 96.50 186 TRP A N 1
ATOM 1493 C CA . TRP A 1 186 ? 3.944 -8.163 -4.999 1.00 96.50 186 TRP A CA 1
ATOM 1494 C C . TRP A 1 186 ? 2.481 -8.579 -4.874 1.00 96.50 186 TRP A C 1
ATOM 1496 O O . TRP A 1 186 ? 1.947 -9.300 -5.717 1.00 96.50 186 TRP A O 1
ATOM 1506 N N . PHE A 1 187 ? 1.805 -8.036 -3.871 1.00 96.69 187 PHE A N 1
ATOM 1507 C CA . PHE A 1 187 ? 0.361 -8.136 -3.706 1.00 96.69 187 PHE A CA 1
ATOM 1508 C C . PHE A 1 187 ? -0.204 -6.819 -3.168 1.00 96.69 187 PHE A C 1
ATOM 1510 O O . PHE A 1 187 ? 0.531 -5.907 -2.778 1.00 96.69 187 PHE A O 1
ATOM 1517 N N . LEU A 1 188 ? -1.529 -6.682 -3.193 1.00 97.31 188 LEU A N 1
ATOM 1518 C CA . LEU A 1 188 ? -2.191 -5.419 -2.880 1.00 97.31 188 LEU A CA 1
ATOM 1519 C C . LEU A 1 188 ? -3.189 -5.581 -1.741 1.00 97.31 188 LEU A C 1
ATOM 1521 O O . LEU A 1 188 ? -4.048 -6.459 -1.787 1.00 97.31 188 LEU A O 1
ATOM 1525 N N . ALA A 1 189 ? -3.124 -4.682 -0.760 1.00 98.00 189 ALA A N 1
ATOM 1526 C CA . ALA A 1 189 ? -4.184 -4.498 0.220 1.00 98.00 189 ALA A CA 1
ATOM 1527 C C . ALA A 1 189 ? -4.954 -3.201 -0.063 1.00 98.00 189 ALA A C 1
ATOM 1529 O O . ALA A 1 189 ? -4.355 -2.153 -0.320 1.00 98.00 189 ALA A O 1
ATOM 1530 N N . ILE A 1 190 ? -6.285 -3.253 0.012 1.00 98.12 190 ILE A N 1
ATOM 1531 C CA . ILE A 1 190 ? -7.155 -2.075 -0.082 1.00 98.12 190 ILE A CA 1
ATOM 1532 C C . ILE A 1 190 ? -8.066 -2.028 1.141 1.00 98.12 190 ILE A C 1
ATOM 1534 O O . ILE A 1 190 ? -8.880 -2.924 1.347 1.00 98.12 190 ILE A O 1
ATOM 1538 N N . VAL A 1 191 ? -7.954 -0.964 1.937 1.00 97.62 191 VAL A N 1
ATOM 1539 C CA . VAL A 1 191 ? -8.898 -0.672 3.024 1.00 97.62 191 VAL A CA 1
ATOM 1540 C C . VAL A 1 191 ? -10.053 0.140 2.451 1.00 97.62 191 VAL A C 1
ATOM 1542 O O . VAL A 1 191 ? -9.848 1.249 1.951 1.00 97.62 191 VAL A O 1
ATOM 1545 N N . CYS A 1 192 ? -11.261 -0.402 2.530 1.00 96.00 192 CYS A N 1
ATOM 1546 C CA . CYS A 1 192 ? -12.488 0.221 2.057 1.00 96.00 192 CYS A CA 1
ATOM 1547 C C . CYS A 1 192 ? -13.235 0.872 3.222 1.00 96.00 192 CYS A C 1
ATOM 1549 O O . CYS A 1 192 ? -13.368 0.285 4.290 1.00 96.00 192 CYS A O 1
ATOM 1551 N N . PHE A 1 193 ? -13.735 2.085 2.995 1.00 94.56 193 PHE A N 1
ATOM 1552 C CA . PHE A 1 193 ? -14.607 2.851 3.887 1.00 94.56 193 PHE A CA 1
ATOM 1553 C C . PHE A 1 193 ? -14.174 2.868 5.369 1.00 94.56 193 PHE A C 1
ATOM 1555 O O . PHE A 1 193 ? -14.983 2.578 6.252 1.00 94.56 193 PHE A O 1
ATOM 1562 N N . PRO A 1 194 ? -12.921 3.253 5.681 1.00 93.31 194 PRO A N 1
ATOM 1563 C CA . PRO A 1 194 ? -12.342 3.116 7.022 1.00 93.31 194 PRO A CA 1
ATOM 1564 C C . PRO A 1 194 ? -13.069 3.920 8.120 1.00 93.31 194 PRO A C 1
ATOM 1566 O O . PRO A 1 194 ? -12.936 3.604 9.305 1.00 93.31 194 PRO A O 1
ATOM 1569 N N . SER A 1 195 ? -13.843 4.948 7.754 1.00 89.62 195 SER A N 1
ATOM 1570 C CA . SER A 1 195 ? -14.652 5.750 8.683 1.00 89.62 195 SER A CA 1
ATOM 1571 C C . SER A 1 195 ? -16.040 5.188 8.989 1.00 89.62 195 SER A C 1
ATOM 1573 O O . SER A 1 195 ? -16.666 5.674 9.929 1.00 89.62 195 SER A O 1
ATOM 1575 N N . LEU A 1 196 ? -16.529 4.188 8.248 1.00 88.12 196 LEU A N 1
ATOM 1576 C CA . LEU A 1 196 ? -17.808 3.550 8.560 1.00 88.12 196 LEU A CA 1
ATOM 1577 C C . LEU A 1 196 ? -17.662 2.619 9.764 1.00 88.12 196 LEU A C 1
ATOM 1579 O O . LEU A 1 196 ? -16.632 1.974 9.939 1.00 88.12 196 LEU A O 1
ATOM 1583 N N . GLU A 1 197 ? -18.692 2.545 10.602 1.00 82.75 197 GLU A N 1
ATOM 1584 C CA . GLU A 1 197 ? -18.736 1.616 11.742 1.00 82.75 197 GLU A CA 1
ATOM 1585 C C . GLU A 1 197 ? -19.443 0.304 11.398 1.00 82.75 197 GLU A C 1
ATOM 1587 O O . GLU A 1 197 ? -19.172 -0.723 12.013 1.00 82.75 197 GLU A O 1
ATOM 1592 N N . CYS A 1 198 ? -20.344 0.340 10.417 1.00 79.69 198 CYS A N 1
ATOM 1593 C CA . CYS A 1 198 ? -21.127 -0.801 9.970 1.00 79.69 198 CYS A CA 1
ATOM 1594 C C . CYS A 1 198 ? -21.470 -0.673 8.477 1.00 79.69 198 CYS A C 1
ATOM 1596 O O . CYS A 1 198 ? -21.332 0.416 7.903 1.00 79.69 198 CYS A O 1
ATOM 1598 N N . PRO A 1 199 ? -21.918 -1.765 7.834 1.00 83.19 199 PRO A N 1
ATOM 1599 C CA . PRO A 1 199 ? -22.416 -1.707 6.472 1.00 83.19 199 PRO A CA 1
ATOM 1600 C C . PRO A 1 199 ? -23.620 -0.769 6.318 1.00 83.19 199 PRO A C 1
ATOM 1602 O O . PRO A 1 199 ? -24.599 -0.839 7.064 1.00 83.19 199 PRO A O 1
ATOM 1605 N N . VAL A 1 200 ? -23.572 0.081 5.297 1.00 85.38 200 VAL A N 1
ATOM 1606 C CA . VAL A 1 200 ? -24.657 0.993 4.916 1.00 85.38 200 VAL A CA 1
ATOM 1607 C C . VAL A 1 200 ? -25.060 0.738 3.472 1.00 85.38 200 VAL A C 1
ATOM 1609 O O . VAL A 1 200 ? -24.230 0.393 2.636 1.00 85.38 200 VAL A O 1
ATOM 1612 N N . THR A 1 201 ? -26.331 0.924 3.151 1.00 85.00 201 THR A N 1
ATOM 1613 C CA . THR A 1 201 ? -26.816 0.936 1.763 1.00 85.00 201 THR A CA 1
ATOM 1614 C C . THR A 1 201 ? -26.125 2.044 0.957 1.00 85.00 201 THR A C 1
ATOM 1616 O O . THR A 1 201 ? -25.570 2.992 1.526 1.00 85.00 201 THR A O 1
ATOM 1619 N N . VAL A 1 202 ? -26.148 1.973 -0.381 1.00 76.69 202 VAL A N 1
ATOM 1620 C CA . VAL A 1 202 ? -25.562 3.037 -1.228 1.00 76.69 202 VAL A CA 1
ATOM 1621 C C . VAL A 1 202 ? -26.122 4.423 -0.881 1.00 76.69 202 VAL A C 1
ATOM 1623 O O . VAL A 1 202 ? -25.356 5.394 -0.897 1.00 76.69 202 VAL A O 1
ATOM 1626 N N . GLU A 1 203 ? -27.400 4.479 -0.495 1.00 74.06 203 GLU A N 1
ATOM 1627 C CA . GLU A 1 203 ? -28.151 5.674 -0.087 1.00 74.06 203 GLU A CA 1
ATOM 1628 C C . GLU A 1 203 ? -27.835 6.158 1.344 1.00 74.06 203 GLU A C 1
ATOM 1630 O O . GLU A 1 203 ? -28.292 7.220 1.755 1.00 74.06 203 GLU A O 1
ATOM 1635 N N . GLY A 1 204 ? -27.006 5.427 2.098 1.00 65.50 204 GLY A N 1
ATOM 1636 C CA . GLY A 1 204 ? -26.507 5.835 3.415 1.00 65.50 204 GLY A CA 1
ATOM 1637 C C . GLY A 1 204 ? -27.366 5.396 4.602 1.00 65.50 204 GLY A C 1
ATOM 1638 O O . GLY A 1 204 ? -27.013 5.700 5.740 1.00 65.50 204 GLY A O 1
ATOM 1639 N N . ALA A 1 205 ? -28.452 4.653 4.376 1.00 68.62 205 ALA A N 1
ATOM 1640 C CA . ALA A 1 205 ? -29.212 4.033 5.458 1.00 68.62 205 ALA A CA 1
ATOM 1641 C C . ALA A 1 205 ? -28.470 2.791 5.997 1.00 68.62 205 ALA A C 1
ATOM 1643 O O . ALA A 1 205 ? -27.939 2.020 5.189 1.00 68.62 205 ALA A O 1
ATOM 1644 N N . PRO A 1 206 ? -28.426 2.561 7.324 1.00 69.88 206 PRO A N 1
ATOM 1645 C CA . PRO A 1 206 ? -27.812 1.364 7.892 1.00 69.88 206 PRO A CA 1
ATOM 1646 C C . PRO A 1 206 ? -28.479 0.101 7.339 1.00 69.88 206 PRO A C 1
ATOM 1648 O O . PRO A 1 206 ? -29.706 -0.011 7.328 1.00 69.88 206 PRO A O 1
ATOM 1651 N N . SER A 1 207 ? -27.665 -0.845 6.864 1.00 65.31 207 SER A N 1
ATOM 1652 C CA . SER A 1 207 ? -28.157 -2.119 6.342 1.00 65.31 207 SER A CA 1
ATOM 1653 C C . SER A 1 207 ? -28.619 -2.984 7.514 1.00 65.31 207 SER A C 1
ATOM 1655 O O . SER A 1 207 ? -27.795 -3.562 8.220 1.00 65.31 207 SER A O 1
ATOM 1657 N N . GLN A 1 208 ? -29.929 -3.086 7.741 1.00 57.09 208 GLN A N 1
ATOM 1658 C CA . GLN A 1 208 ? -30.474 -4.076 8.669 1.00 57.09 208 GLN A CA 1
ATOM 1659 C C . GLN A 1 208 ? -30.340 -5.455 8.020 1.00 57.09 208 GLN A C 1
ATOM 1661 O O . GLN A 1 208 ? -31.158 -5.834 7.185 1.00 57.09 208 GLN A O 1
ATOM 1666 N N . SER A 1 209 ? -29.298 -6.211 8.371 1.00 49.31 209 SER A N 1
ATOM 1667 C CA . SER A 1 209 ? -29.316 -7.645 8.100 1.00 49.31 209 SER A CA 1
ATOM 1668 C C . SER A 1 209 ? -30.424 -8.263 8.957 1.00 49.31 209 SER A C 1
ATOM 1670 O O . SER A 1 209 ? -30.474 -8.076 10.175 1.00 49.31 209 SER A O 1
ATOM 1672 N N . GLY A 1 210 ? -31.364 -8.950 8.310 1.00 41.22 210 GLY A N 1
ATOM 1673 C CA . GLY A 1 210 ? -32.427 -9.679 8.989 1.00 41.22 210 GLY A CA 1
ATOM 1674 C C . GLY A 1 210 ? -31.827 -10.720 9.929 1.00 41.22 210 GLY A C 1
ATOM 1675 O O . GLY A 1 210 ? -31.358 -11.768 9.497 1.00 41.22 210 GLY A O 1
ATOM 1676 N N . THR A 1 211 ? -31.844 -10.439 11.228 1.00 37.00 211 THR A N 1
ATOM 1677 C CA . THR A 1 211 ? -31.612 -11.450 12.256 1.00 37.00 211 THR A CA 1
ATOM 1678 C C . THR A 1 211 ? -32.885 -12.280 12.365 1.00 37.00 211 THR A C 1
ATOM 1680 O O . THR A 1 211 ? -33.856 -11.892 13.014 1.00 37.00 211 THR A O 1
ATOM 1683 N N . GLY A 1 212 ? -32.894 -13.432 11.690 1.00 33.25 212 GLY A N 1
ATOM 1684 C CA . GLY A 1 212 ? -33.885 -14.479 11.910 1.00 33.25 212 GLY A CA 1
ATOM 1685 C C . GLY A 1 212 ? -33.885 -14.874 13.385 1.00 33.25 212 GLY A C 1
ATOM 1686 O O . GLY A 1 212 ? -32.961 -15.509 13.887 1.00 33.25 212 GLY A O 1
ATOM 1687 N N . THR A 1 213 ? -34.913 -14.437 14.100 1.00 30.50 213 THR A N 1
ATOM 1688 C CA . THR A 1 213 ? -35.150 -14.746 15.505 1.00 30.50 213 THR A CA 1
ATOM 1689 C C . THR A 1 213 ? -35.781 -16.132 15.581 1.00 30.50 213 THR A C 1
ATOM 1691 O O . THR A 1 213 ? -37.000 -16.266 15.530 1.00 30.50 213 THR A O 1
ATOM 1694 N N . THR A 1 214 ? -34.978 -17.186 15.733 1.00 29.09 214 THR A N 1
ATOM 1695 C CA . THR A 1 214 ? -35.521 -18.496 16.121 1.00 29.09 214 THR A CA 1
ATOM 1696 C C . THR A 1 214 ? -35.480 -18.619 17.635 1.00 29.09 214 THR A C 1
ATOM 1698 O O . THR A 1 214 ? -34.485 -18.998 18.249 1.00 29.09 214 THR A O 1
ATOM 1701 N N . THR A 1 215 ? -36.605 -18.277 18.251 1.00 30.52 215 THR A N 1
ATOM 1702 C CA . THR A 1 215 ? -36.935 -18.677 19.615 1.00 30.52 215 THR A CA 1
ATOM 1703 C C . THR A 1 215 ? -37.052 -20.201 19.673 1.00 30.52 215 THR A C 1
ATOM 1705 O O . THR A 1 215 ? -37.978 -20.768 19.108 1.00 30.52 215 THR A O 1
ATOM 1708 N N . THR A 1 216 ? -36.176 -20.890 20.407 1.00 29.31 216 THR A N 1
ATOM 1709 C CA . THR A 1 216 ? -36.530 -22.198 20.982 1.00 29.31 216 THR A CA 1
ATOM 1710 C C . THR A 1 216 ? -36.015 -22.315 22.411 1.00 29.31 216 THR A C 1
ATOM 1712 O O . THR A 1 216 ? -34.868 -22.023 22.739 1.00 29.31 216 THR A O 1
ATOM 1715 N N . LYS A 1 217 ? -36.946 -22.680 23.290 1.00 30.92 217 LYS A N 1
ATOM 1716 C CA . LYS A 1 217 ? -36.742 -22.927 24.712 1.00 30.92 217 LYS A CA 1
ATOM 1717 C C . LYS A 1 217 ? -35.978 -24.241 24.922 1.00 30.92 217 LYS A C 1
ATOM 1719 O O . LYS A 1 217 ? -36.238 -25.225 24.242 1.00 30.92 217 LYS A O 1
ATOM 1724 N N . SER A 1 218 ? -35.097 -24.219 25.919 1.00 31.11 218 SER A N 1
ATOM 1725 C CA . SER A 1 218 ? -34.593 -25.315 26.765 1.00 31.11 218 SER A CA 1
ATOM 1726 C C . SER A 1 218 ? -35.020 -26.765 26.462 1.00 31.11 218 SER A C 1
ATOM 1728 O O . SER A 1 218 ? -36.195 -27.102 26.602 1.00 31.11 218 SER A O 1
ATOM 1730 N N . SER A 1 219 ? -34.038 -27.665 26.338 1.00 29.12 219 SER A N 1
ATOM 1731 C CA . SER A 1 219 ? -33.993 -28.887 27.159 1.00 29.12 219 SER A CA 1
ATOM 1732 C C . SER A 1 219 ? -32.596 -29.513 27.155 1.00 29.12 219 SER A C 1
ATOM 1734 O O . SER A 1 219 ? -31.975 -29.691 26.111 1.00 29.12 219 SER A O 1
ATOM 1736 N N . ALA A 1 220 ? -32.109 -29.846 28.346 1.00 31.34 220 ALA A N 1
ATOM 1737 C CA . ALA A 1 220 ? -30.871 -30.570 28.571 1.00 31.34 220 ALA A CA 1
ATOM 1738 C C . ALA A 1 220 ? -31.076 -32.080 28.370 1.00 31.34 220 ALA A C 1
ATOM 1740 O O . ALA A 1 220 ? -32.001 -32.648 28.951 1.00 31.34 220 ALA A O 1
ATOM 1741 N N . ARG A 1 221 ? -30.149 -32.759 27.676 1.00 29.61 221 ARG A N 1
ATOM 1742 C CA . ARG A 1 221 ? -29.724 -34.119 28.053 1.00 29.61 221 ARG A CA 1
ATOM 1743 C C . ARG A 1 221 ? -28.412 -34.560 27.395 1.00 29.61 221 ARG A C 1
ATOM 1745 O O . ARG A 1 221 ? -28.178 -34.370 26.212 1.00 29.61 221 ARG A O 1
ATOM 1752 N N . SER A 1 222 ? -27.598 -35.172 28.251 1.00 28.56 222 SER A N 1
ATOM 1753 C CA . SER A 1 222 ? -26.345 -35.898 28.031 1.00 28.56 222 SER A CA 1
ATOM 1754 C C . SER A 1 222 ? -26.434 -37.010 26.975 1.00 28.56 222 SER A C 1
ATOM 1756 O O . SER A 1 222 ? -27.454 -37.693 26.892 1.00 28.56 222 SER A O 1
ATOM 1758 N N . GLY A 1 223 ? -25.333 -37.256 26.251 1.00 27.61 223 GLY A N 1
ATOM 1759 C CA . GLY A 1 223 ? -25.176 -38.432 25.390 1.00 27.61 223 GLY A CA 1
ATOM 1760 C C . GLY A 1 223 ? -23.876 -38.459 24.579 1.00 27.61 223 GLY A C 1
ATOM 1761 O O . GLY A 1 223 ? -23.794 -37.912 23.490 1.00 27.61 223 GLY A O 1
ATOM 1762 N N . ARG A 1 224 ? -22.862 -39.138 25.114 1.00 29.58 224 ARG A N 1
ATOM 1763 C CA . ARG A 1 224 ? -21.582 -39.507 24.482 1.00 29.58 224 ARG A CA 1
ATOM 1764 C C . ARG A 1 224 ? -21.782 -40.632 23.455 1.00 29.58 224 ARG A C 1
ATOM 1766 O O . ARG A 1 224 ? -22.315 -41.663 23.845 1.00 29.58 224 ARG A O 1
ATOM 1773 N N . SER A 1 225 ? -21.240 -40.524 22.233 1.00 28.89 225 SER A N 1
ATOM 1774 C CA . SER A 1 225 ? -20.658 -41.678 21.513 1.00 28.89 225 SER A CA 1
ATOM 1775 C C . SER A 1 225 ? -19.823 -41.293 20.281 1.00 28.89 225 SER A C 1
ATOM 1777 O O . SER A 1 225 ? -20.155 -40.377 19.540 1.00 28.89 225 SER A O 1
ATOM 1779 N N . LYS A 1 226 ? -18.740 -42.054 20.088 1.00 31.22 226 LYS A N 1
ATOM 1780 C CA . LYS A 1 226 ? -17.826 -42.102 18.935 1.00 31.22 226 LYS A CA 1
ATOM 1781 C C . LYS A 1 226 ? -18.412 -42.976 17.814 1.00 31.22 226 LYS A C 1
ATOM 1783 O O . LYS A 1 226 ? -19.007 -44.000 18.139 1.00 31.22 226 LYS A O 1
ATOM 1788 N N . ARG A 1 227 ? -18.082 -42.666 16.550 1.00 27.45 227 ARG A N 1
ATOM 1789 C CA . ARG A 1 227 ? -17.672 -43.575 15.436 1.00 27.45 227 ARG A CA 1
ATOM 1790 C C . ARG A 1 227 ? -17.703 -42.779 14.119 1.00 27.45 227 ARG A C 1
ATOM 1792 O O . ARG A 1 227 ? -18.703 -42.144 13.833 1.00 27.45 227 ARG A O 1
ATOM 1799 N N . SER A 1 228 ? -16.570 -42.557 13.449 1.00 26.92 228 SER A N 1
ATOM 1800 C CA . SER A 1 228 ? -15.979 -43.385 12.375 1.00 26.92 228 SER A CA 1
ATOM 1801 C C . SER A 1 228 ? -16.940 -43.694 11.220 1.00 26.92 228 SER A C 1
ATOM 1803 O O . SER A 1 228 ? -17.852 -44.500 11.388 1.00 26.92 228 SER A O 1
ATOM 1805 N N . GLY A 1 229 ? -16.657 -43.141 10.041 1.00 26.58 229 GLY A N 1
ATOM 1806 C CA . GLY A 1 229 ? -17.311 -43.509 8.789 1.00 26.58 229 GLY A CA 1
ATOM 1807 C C . GLY A 1 229 ? -16.717 -42.729 7.625 1.00 26.58 229 GLY A C 1
ATOM 1808 O O . GLY A 1 229 ? -17.082 -41.583 7.403 1.00 26.58 229 GLY A O 1
ATOM 1809 N N . ALA A 1 230 ? -15.764 -43.348 6.932 1.00 26.92 230 ALA A N 1
ATOM 1810 C CA . ALA A 1 230 ? -15.276 -42.904 5.637 1.00 26.92 230 ALA A CA 1
ATOM 1811 C C . ALA A 1 230 ? -16.381 -43.094 4.590 1.00 26.92 230 ALA A C 1
ATOM 1813 O O . ALA A 1 230 ? -16.988 -44.164 4.540 1.00 26.92 230 ALA A O 1
ATOM 1814 N N . VAL A 1 231 ? -16.598 -42.091 3.740 1.00 26.86 231 VAL A N 1
ATOM 1815 C CA . VAL A 1 231 ? -17.320 -42.249 2.475 1.00 26.86 231 VAL A CA 1
ATOM 1816 C C . VAL A 1 231 ? -16.477 -41.587 1.395 1.00 26.86 231 VAL A C 1
ATOM 1818 O O . VAL A 1 231 ? -16.200 -40.393 1.440 1.00 26.86 231 VAL A O 1
ATOM 1821 N N . VAL A 1 232 ? -16.001 -42.426 0.481 1.00 26.92 232 VAL A N 1
ATOM 1822 C CA . VAL A 1 232 ? -15.310 -42.077 -0.759 1.00 26.92 232 VAL A CA 1
ATOM 1823 C C . VAL A 1 232 ? -16.382 -41.821 -1.810 1.00 26.92 232 VAL A C 1
ATOM 1825 O O . VAL A 1 232 ? -17.198 -42.713 -2.031 1.00 26.92 232 VAL A O 1
ATOM 1828 N N . LEU A 1 233 ? -16.355 -40.666 -2.476 1.00 28.47 233 LEU A N 1
ATOM 1829 C CA . LEU A 1 233 ? -17.012 -40.463 -3.767 1.00 28.47 233 LEU A CA 1
ATOM 1830 C C . LEU A 1 233 ? -16.100 -39.619 -4.669 1.00 28.47 233 LEU A C 1
ATOM 1832 O O . LEU A 1 233 ? -15.701 -38.511 -4.319 1.00 28.47 233 LEU A O 1
ATOM 1836 N N . GLU A 1 234 ? -15.723 -40.224 -5.795 1.00 26.73 234 GLU A N 1
ATOM 1837 C CA . GLU A 1 234 ? -15.011 -39.634 -6.928 1.00 26.73 234 GLU A CA 1
ATOM 1838 C C . GLU A 1 234 ? -15.910 -38.669 -7.712 1.00 26.73 234 GLU A C 1
ATOM 1840 O O . GLU A 1 234 ? -17.108 -38.907 -7.850 1.00 26.73 234 GLU A O 1
ATOM 1845 N N . GLY A 1 235 ? -15.301 -37.650 -8.325 1.00 30.30 235 GLY A N 1
ATOM 1846 C CA . GLY A 1 235 ? -15.936 -36.858 -9.379 1.00 30.30 235 GLY A CA 1
ATOM 1847 C C . GLY A 1 235 ? -15.335 -35.464 -9.504 1.00 30.30 235 GLY A C 1
ATOM 1848 O O . GLY A 1 235 ? -15.854 -34.516 -8.934 1.00 30.30 235 GLY A O 1
ATOM 1849 N N . GLY A 1 236 ? -14.217 -35.336 -10.224 1.00 30.59 236 GLY A N 1
ATOM 1850 C CA . GLY A 1 236 ? -13.593 -34.043 -10.506 1.00 30.59 236 GLY A CA 1
ATOM 1851 C C . GLY A 1 236 ? -14.189 -33.383 -11.748 1.00 30.59 236 GLY A C 1
ATOM 1852 O O . GLY A 1 236 ? -14.051 -33.912 -12.850 1.00 30.59 236 GLY A O 1
ATOM 1853 N N . THR A 1 237 ? -14.781 -32.202 -11.585 1.00 33.16 237 THR A N 1
ATOM 1854 C CA . THR A 1 237 ? -15.100 -31.283 -12.687 1.00 33.16 237 THR A CA 1
ATOM 1855 C C . THR A 1 237 ? -14.294 -29.999 -12.519 1.00 33.16 237 THR A C 1
ATOM 1857 O O . THR A 1 237 ? -14.350 -29.349 -11.478 1.00 33.16 237 THR A O 1
ATOM 1860 N N . ALA A 1 238 ? -13.501 -29.652 -13.534 1.00 34.03 238 ALA A N 1
ATOM 1861 C CA . ALA A 1 238 ? -12.705 -28.431 -13.561 1.00 34.03 238 ALA A CA 1
ATOM 1862 C C . ALA A 1 238 ? -13.614 -27.192 -13.671 1.00 34.03 238 ALA A C 1
ATOM 1864 O O . ALA A 1 238 ? -14.439 -27.111 -14.579 1.00 34.03 238 ALA A O 1
ATOM 1865 N N . LEU A 1 239 ? -13.439 -26.219 -12.773 1.00 38.84 239 LEU A N 1
ATOM 1866 C CA . LEU A 1 239 ? -14.101 -24.914 -12.837 1.00 38.84 239 LEU A CA 1
ATOM 1867 C C . LEU A 1 239 ? -13.225 -23.927 -13.618 1.00 38.84 239 LEU A C 1
ATOM 1869 O O . LEU A 1 239 ? -12.022 -23.819 -13.381 1.00 38.84 239 LEU A O 1
ATOM 1873 N N . THR A 1 240 ? -13.835 -23.210 -14.562 1.00 31.25 240 THR A N 1
ATOM 1874 C CA . THR A 1 240 ? -13.173 -22.169 -15.364 1.00 31.25 240 THR A CA 1
ATOM 1875 C C . THR A 1 240 ? -13.745 -20.806 -14.982 1.00 31.25 240 THR A C 1
ATOM 1877 O O . THR A 1 240 ? -14.959 -20.624 -15.025 1.00 31.25 240 THR A O 1
ATOM 1880 N N . ILE A 1 241 ? -12.888 -19.839 -14.642 1.00 38.47 241 ILE A N 1
ATOM 1881 C CA . ILE A 1 241 ? -13.256 -18.418 -14.545 1.00 38.47 241 ILE A CA 1
ATOM 1882 C C . ILE A 1 241 ? -12.325 -17.653 -15.493 1.00 38.47 241 ILE A C 1
ATOM 1884 O O . ILE A 1 241 ? -11.133 -17.500 -15.228 1.00 38.47 241 ILE A O 1
ATOM 1888 N N . GLY A 1 242 ? -12.859 -17.200 -16.631 1.00 66.56 242 GLY A N 1
ATOM 1889 C CA . GLY A 1 242 ? -12.083 -16.520 -17.676 1.00 66.56 242 GLY A CA 1
ATOM 1890 C C . GLY A 1 242 ? -11.091 -17.441 -18.403 1.00 66.56 242 GLY A C 1
ATOM 1891 O O . GLY A 1 242 ? -11.369 -18.615 -18.626 1.00 66.56 242 GLY A O 1
ATOM 1892 N N . SER A 1 243 ? -9.930 -16.911 -18.800 1.00 34.50 243 SER A N 1
ATOM 1893 C CA . SER A 1 243 ? -8.895 -17.645 -19.553 1.00 34.50 243 SER A CA 1
ATOM 1894 C C . SER A 1 243 ? -7.926 -18.458 -18.683 1.00 34.50 243 SER A C 1
ATOM 1896 O O . SER A 1 243 ? -6.912 -18.939 -19.186 1.00 34.50 243 SER A O 1
ATOM 1898 N N . THR A 1 244 ? -8.192 -18.599 -17.384 1.00 34.16 244 THR A N 1
ATOM 1899 C CA . THR A 1 244 ? -7.302 -19.292 -16.444 1.00 34.16 244 THR A CA 1
ATOM 1900 C C . THR A 1 244 ? -7.913 -20.632 -16.038 1.00 34.16 244 THR A C 1
ATOM 1902 O O . THR A 1 244 ? -9.029 -20.687 -15.529 1.00 34.16 244 THR A O 1
ATOM 1905 N N . THR A 1 245 ? -7.174 -21.723 -16.265 1.00 34.50 245 THR A N 1
ATOM 1906 C CA . THR A 1 245 ? -7.559 -23.092 -15.880 1.00 34.50 245 THR A CA 1
ATOM 1907 C C . THR A 1 245 ? -6.857 -23.473 -14.578 1.00 34.50 245 THR A C 1
ATOM 1909 O O . THR A 1 245 ? -5.629 -23.450 -14.518 1.00 34.50 245 THR A O 1
ATOM 1912 N N . ILE A 1 246 ? -7.613 -23.842 -13.542 1.00 40.88 246 ILE A N 1
ATOM 1913 C CA . ILE A 1 246 ? -7.065 -24.319 -12.264 1.00 40.88 246 ILE A CA 1
ATOM 1914 C C . ILE A 1 246 ? -7.182 -25.844 -12.231 1.00 40.88 246 ILE A C 1
ATOM 1916 O O . ILE A 1 246 ? -8.280 -26.390 -12.273 1.00 40.88 246 ILE A O 1
ATOM 1920 N N . THR A 1 247 ? -6.043 -26.536 -12.155 1.00 35.12 247 THR A N 1
ATOM 1921 C CA . THR A 1 247 ? -6.002 -27.992 -11.947 1.00 35.12 247 THR A CA 1
ATOM 1922 C C . THR A 1 247 ? -5.746 -28.266 -10.464 1.00 35.12 247 THR A C 1
ATOM 1924 O O . THR A 1 247 ? -4.674 -27.906 -9.974 1.00 35.12 247 THR A O 1
ATOM 1927 N N . PRO A 1 248 ? -6.683 -28.877 -9.721 1.00 33.47 248 PRO A N 1
ATOM 1928 C CA . PRO A 1 248 ? -6.438 -29.246 -8.333 1.00 33.47 248 PRO A CA 1
ATOM 1929 C C . PRO A 1 248 ? -5.445 -30.414 -8.265 1.00 33.47 248 PRO A C 1
ATOM 1931 O O . PRO A 1 248 ? -5.611 -31.428 -8.943 1.00 33.47 248 PRO A O 1
ATOM 1934 N N . VAL A 1 249 ? -4.402 -30.283 -7.440 1.00 36.94 249 VAL A N 1
ATOM 1935 C CA . VAL A 1 249 ? -3.414 -31.348 -7.210 1.00 36.94 249 VAL A CA 1
ATOM 1936 C C . VAL A 1 249 ? -3.752 -32.064 -5.905 1.00 36.94 249 VAL A C 1
ATOM 1938 O O . VAL A 1 249 ? -3.796 -31.453 -4.839 1.00 36.94 249 VAL A O 1
ATOM 1941 N N . ASN A 1 250 ? -3.999 -33.369 -5.999 1.00 35.06 250 ASN A N 1
ATOM 1942 C CA . ASN A 1 250 ? -4.348 -34.226 -4.869 1.00 35.06 250 ASN A CA 1
ATOM 1943 C C . ASN A 1 250 ? -3.116 -34.439 -3.954 1.00 35.06 250 ASN A C 1
ATOM 1945 O O . ASN A 1 250 ? -2.062 -34.851 -4.451 1.00 35.06 250 ASN A O 1
ATOM 1949 N N . PRO A 1 251 ? -3.193 -34.210 -2.630 1.00 40.03 251 PRO A N 1
ATOM 1950 C CA . PRO A 1 251 ? -2.054 -34.392 -1.737 1.00 40.03 251 PRO A CA 1
ATOM 1951 C C . PRO A 1 251 ? -1.934 -35.870 -1.341 1.00 40.03 251 PRO A C 1
ATOM 1953 O O . PRO A 1 251 ? -2.574 -36.329 -0.400 1.00 40.03 251 PRO A O 1
ATOM 1956 N N . GLY A 1 252 ? -1.111 -36.643 -2.057 1.00 29.91 252 GLY A N 1
ATOM 1957 C CA . GLY A 1 252 ? -1.047 -38.091 -1.835 1.00 29.91 252 GLY A CA 1
ATOM 1958 C C . GLY A 1 252 ? 0.240 -38.793 -2.264 1.00 29.91 252 GLY A C 1
ATOM 1959 O O . GLY A 1 252 ? 0.172 -39.687 -3.095 1.00 29.91 252 GLY A O 1
ATOM 1960 N N . ARG A 1 253 ? 1.395 -38.433 -1.681 1.00 29.38 253 ARG A N 1
ATOM 1961 C CA . ARG A 1 253 ? 2.504 -39.353 -1.309 1.00 29.38 253 ARG A CA 1
ATOM 1962 C C . ARG A 1 253 ? 3.701 -38.555 -0.779 1.00 29.38 253 ARG A C 1
ATOM 1964 O O . ARG A 1 253 ? 4.431 -37.943 -1.548 1.00 29.38 253 ARG A O 1
ATOM 1971 N N . ARG A 1 254 ? 3.934 -38.595 0.537 1.00 31.92 254 ARG A N 1
ATOM 1972 C CA . ARG A 1 254 ? 5.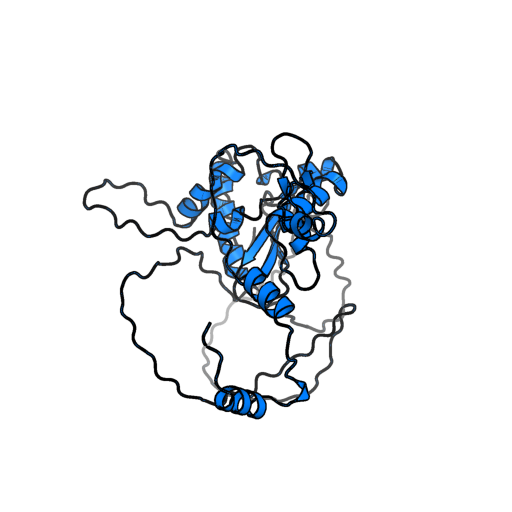244 -38.267 1.124 1.00 31.92 254 ARG A CA 1
ATOM 1973 C C . ARG A 1 254 ? 6.078 -39.546 1.153 1.00 31.92 254 ARG A C 1
ATOM 1975 O O . ARG A 1 254 ? 5.612 -40.558 1.671 1.00 31.92 254 ARG A O 1
ATOM 1982 N N . VAL A 1 255 ? 7.286 -39.493 0.607 1.00 30.66 255 VAL A N 1
ATOM 1983 C CA . VAL A 1 255 ? 8.346 -40.476 0.870 1.00 30.66 255 VAL A CA 1
ATOM 1984 C C . VAL A 1 255 ? 9.236 -39.865 1.961 1.00 30.66 255 VAL A C 1
ATOM 1986 O O . VAL A 1 255 ? 9.584 -38.692 1.819 1.00 30.66 255 VAL A O 1
ATOM 1989 N N . PRO A 1 256 ? 9.577 -40.567 3.056 1.00 32.22 256 PRO A N 1
ATOM 1990 C CA . PRO A 1 256 ? 10.465 -40.019 4.077 1.00 32.22 256 PRO A CA 1
ATOM 1991 C C . PRO A 1 256 ? 11.917 -40.099 3.595 1.00 32.22 256 PRO A C 1
ATOM 1993 O O . PRO A 1 256 ? 12.387 -41.188 3.270 1.00 32.22 256 PRO A O 1
ATOM 1996 N N . LEU A 1 257 ? 12.630 -38.972 3.572 1.00 30.66 257 LEU A N 1
ATOM 1997 C CA . LEU A 1 257 ? 14.090 -38.968 3.635 1.00 30.66 257 LEU A CA 1
ATOM 1998 C C . LEU A 1 257 ? 14.493 -38.288 4.944 1.00 30.66 257 LEU A C 1
ATOM 2000 O O . LEU A 1 257 ? 14.155 -37.129 5.182 1.00 30.66 257 LEU A O 1
ATOM 2004 N N . GLU A 1 258 ? 15.166 -39.054 5.794 1.00 31.33 258 GLU A N 1
ATOM 2005 C CA . GLU A 1 258 ? 15.798 -38.594 7.023 1.00 31.33 258 GLU A CA 1
ATOM 2006 C C . GLU A 1 258 ? 16.987 -37.691 6.673 1.00 31.33 258 GLU A C 1
ATOM 2008 O O . GLU A 1 258 ? 17.868 -38.083 5.909 1.00 31.33 258 GLU A O 1
ATOM 2013 N N . ILE A 1 259 ? 17.011 -36.478 7.227 1.00 32.88 259 ILE A N 1
ATOM 2014 C CA . ILE A 1 259 ? 18.199 -35.621 7.270 1.00 32.88 259 ILE A CA 1
ATOM 2015 C C . ILE A 1 259 ? 18.317 -35.121 8.710 1.00 32.88 259 ILE A C 1
ATOM 2017 O O . ILE A 1 259 ? 17.397 -34.490 9.234 1.00 32.88 259 ILE A O 1
ATOM 2021 N N . GLU A 1 260 ? 19.429 -35.470 9.355 1.00 28.30 260 GLU A N 1
ATOM 2022 C CA . GLU A 1 260 ? 19.745 -35.111 10.737 1.00 28.30 260 GLU A CA 1
ATOM 2023 C C . GLU A 1 260 ? 19.884 -33.587 10.937 1.00 28.30 260 GLU A C 1
ATOM 2025 O O . GLU A 1 260 ? 20.415 -32.892 10.065 1.00 28.30 260 GLU A O 1
ATOM 2030 N N . PRO A 1 261 ? 19.454 -33.041 12.091 1.00 32.78 261 PRO A N 1
ATOM 2031 C CA . PRO A 1 261 ? 19.590 -31.622 12.393 1.00 32.78 261 PRO A CA 1
ATOM 2032 C C . PRO A 1 261 ? 21.011 -31.270 12.852 1.00 32.78 261 PRO A C 1
ATOM 2034 O O . PRO A 1 261 ? 21.486 -31.717 13.897 1.00 32.78 261 PRO A O 1
ATOM 2037 N N . ILE A 1 262 ? 21.660 -30.381 12.100 1.00 30.44 262 ILE A N 1
ATOM 2038 C CA . ILE A 1 262 ? 22.882 -29.691 12.520 1.00 30.44 262 ILE A CA 1
ATOM 2039 C C . ILE A 1 262 ? 22.494 -28.666 13.598 1.00 30.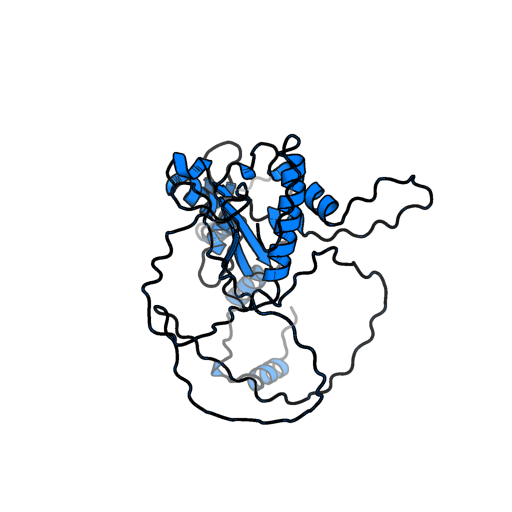44 262 ILE A C 1
ATOM 2041 O O . ILE A 1 262 ? 21.819 -27.678 13.313 1.00 30.44 262 ILE A O 1
ATOM 2045 N N . HIS A 1 263 ? 22.914 -28.915 14.839 1.00 35.88 263 HIS A N 1
ATOM 2046 C CA . HIS A 1 263 ? 22.858 -27.953 15.942 1.00 35.88 263 HIS A CA 1
ATOM 2047 C C . HIS A 1 263 ? 23.791 -26.769 15.651 1.00 35.88 263 HIS A C 1
ATOM 2049 O O . HIS A 1 263 ? 25.011 -26.935 15.619 1.00 35.88 263 HIS A O 1
ATOM 2055 N N . LEU A 1 264 ? 23.226 -25.571 15.503 1.00 33.84 264 LEU A N 1
ATOM 2056 C CA . LEU A 1 264 ? 23.947 -24.303 15.623 1.00 33.84 264 LEU A CA 1
ATOM 2057 C C . LEU A 1 264 ? 23.269 -23.469 16.712 1.00 33.84 264 LEU A C 1
ATOM 2059 O O . LEU A 1 264 ? 22.045 -23.450 16.807 1.00 33.84 264 LEU A O 1
ATOM 2063 N N . GLY A 1 265 ? 24.106 -22.900 17.578 1.00 31.55 265 GLY A N 1
ATOM 2064 C CA . GLY A 1 265 ? 23.788 -22.521 18.949 1.00 31.55 265 GLY A CA 1
ATOM 2065 C C . GLY A 1 265 ? 22.835 -21.343 19.134 1.00 31.55 265 GLY A C 1
ATOM 2066 O O . GLY A 1 265 ? 22.718 -20.453 18.295 1.00 31.55 265 GLY A O 1
ATOM 2067 N N . ASP A 1 266 ? 22.199 -21.374 20.302 1.00 45.03 266 ASP A N 1
ATOM 2068 C CA . ASP A 1 266 ? 21.344 -20.348 20.884 1.00 45.03 266 ASP A CA 1
ATOM 2069 C C . ASP A 1 266 ? 22.118 -19.054 21.180 1.00 45.03 266 ASP A C 1
ATOM 2071 O O . ASP A 1 266 ? 22.590 -18.888 22.299 1.00 45.03 266 ASP A O 1
ATOM 2075 N N . GLU A 1 267 ? 22.203 -18.105 20.243 1.00 47.25 267 GLU A N 1
ATOM 2076 C CA . GLU A 1 267 ? 22.528 -16.706 20.570 1.00 47.25 267 GLU A CA 1
ATOM 2077 C C . GLU A 1 267 ? 21.680 -15.738 19.710 1.00 47.25 267 GLU A C 1
ATOM 2079 O O . GLU A 1 267 ? 21.760 -15.723 18.485 1.00 47.25 267 GLU A O 1
ATOM 2084 N N . ASP A 1 268 ? 20.838 -14.949 20.395 1.00 43.53 268 ASP A N 1
ATOM 2085 C CA . ASP A 1 268 ? 19.968 -13.858 19.915 1.00 43.53 268 ASP A CA 1
ATOM 2086 C C . ASP A 1 268 ? 18.773 -14.204 18.999 1.00 43.53 268 ASP A C 1
ATOM 2088 O O . ASP A 1 268 ? 18.693 -13.840 17.825 1.00 43.53 268 ASP A O 1
ATOM 2092 N N . ILE A 1 269 ? 17.732 -14.795 19.598 1.00 41.03 269 ILE A N 1
ATOM 2093 C CA . ILE A 1 269 ? 16.402 -14.890 18.981 1.00 41.03 269 ILE A CA 1
ATOM 2094 C C . ILE A 1 269 ? 15.766 -13.488 18.929 1.00 41.03 269 ILE A C 1
ATOM 2096 O O . ILE A 1 269 ? 15.238 -12.969 19.917 1.00 41.03 269 ILE A O 1
ATOM 2100 N N . CYS A 1 270 ? 15.795 -12.872 17.751 1.00 40.88 270 CYS A N 1
ATOM 2101 C CA . CYS A 1 270 ? 14.959 -11.730 17.400 1.00 40.88 270 CYS A CA 1
ATOM 2102 C C . CYS A 1 270 ? 13.481 -12.146 17.479 1.00 40.88 270 CYS A C 1
ATOM 2104 O O . CYS A 1 270 ? 12.966 -12.775 16.557 1.00 40.88 270 CYS A O 1
ATOM 2106 N N . GLU A 1 271 ? 12.778 -11.811 18.562 1.00 45.12 271 GLU A N 1
ATOM 2107 C CA . GLU A 1 271 ? 11.331 -12.034 18.622 1.00 45.12 271 GLU A CA 1
ATOM 2108 C C . GLU A 1 271 ? 10.657 -11.076 17.624 1.00 45.12 271 GLU A C 1
ATOM 2110 O O . GLU A 1 271 ? 10.706 -9.849 17.761 1.00 45.12 271 GLU A O 1
ATOM 2115 N N . ARG A 1 272 ? 10.108 -11.647 16.550 1.00 52.81 272 ARG A N 1
ATOM 2116 C CA . ARG A 1 272 ? 9.329 -10.948 15.529 1.00 52.81 272 ARG A CA 1
ATOM 2117 C C . ARG A 1 272 ? 8.067 -10.419 16.223 1.00 52.81 272 ARG A C 1
ATOM 2119 O O . ARG A 1 272 ? 7.134 -11.180 16.424 1.00 52.81 272 ARG A O 1
ATOM 2126 N N . ASP A 1 273 ? 8.074 -9.142 16.637 1.00 56.44 273 ASP A N 1
ATOM 2127 C CA . ASP A 1 273 ? 6.934 -8.394 17.229 1.00 56.44 273 ASP A CA 1
ATOM 2128 C C . ASP A 1 273 ? 5.811 -8.194 16.168 1.00 56.44 273 ASP A C 1
ATOM 2130 O O . ASP A 1 273 ? 5.387 -7.077 15.844 1.00 56.44 273 ASP A O 1
ATOM 2134 N N . GLU A 1 274 ? 5.371 -9.284 15.545 1.00 61.03 274 GLU A N 1
ATOM 2135 C CA . GLU A 1 274 ? 4.284 -9.313 14.574 1.00 61.03 274 GLU A CA 1
ATOM 2136 C C . GLU A 1 274 ? 2.933 -9.508 15.246 1.00 61.03 274 GLU A C 1
ATOM 2138 O O . GLU A 1 274 ? 2.838 -10.018 16.357 1.00 61.03 274 GLU A O 1
ATOM 2143 N N . ALA A 1 275 ? 1.870 -9.061 14.572 1.00 72.19 275 ALA A N 1
ATOM 2144 C CA . ALA A 1 275 ? 0.529 -9.435 14.995 1.00 72.19 275 ALA A CA 1
ATOM 2145 C C . ALA A 1 275 ? 0.285 -10.899 14.628 1.00 72.19 275 ALA A C 1
ATOM 2147 O O . ALA A 1 275 ? 0.469 -11.276 13.467 1.00 72.19 275 ALA A O 1
ATOM 2148 N N . ASP A 1 276 ? -0.182 -11.685 15.596 1.00 72.38 276 ASP A N 1
ATOM 2149 C CA . ASP A 1 276 ? -0.671 -13.036 15.352 1.00 72.38 276 ASP A CA 1
ATOM 2150 C C . ASP A 1 276 ? -1.907 -12.964 14.444 1.00 72.38 276 ASP A C 1
ATOM 2152 O O . ASP A 1 276 ? -2.973 -12.473 14.827 1.00 72.38 276 ASP A O 1
ATOM 2156 N N . GLY A 1 277 ? -1.737 -13.394 13.193 1.00 64.25 277 GLY A N 1
ATOM 2157 C CA . GLY A 1 277 ? -2.822 -13.545 12.234 1.00 64.25 277 GLY A CA 1
ATOM 2158 C C . GLY A 1 277 ? -3.514 -14.889 12.429 1.00 64.25 277 GLY A C 1
ATOM 2159 O O . GLY A 1 277 ? -2.874 -15.930 12.328 1.00 64.25 277 GLY A O 1
ATOM 2160 N N . ASP A 1 278 ? -4.819 -14.874 12.682 1.00 70.00 278 ASP A N 1
ATOM 2161 C CA . ASP A 1 278 ? -5.646 -16.081 12.728 1.00 70.00 278 ASP A CA 1
ATOM 2162 C C . ASP A 1 278 ? -6.048 -16.504 11.301 1.00 70.00 278 ASP A C 1
ATOM 2164 O O . ASP A 1 278 ? -6.755 -15.780 10.597 1.00 70.00 278 ASP A O 1
ATOM 2168 N N . GLU A 1 279 ? -5.551 -17.660 10.859 1.00 59.22 279 GLU A N 1
ATOM 2169 C CA . GLU A 1 279 ? -5.739 -18.236 9.515 1.00 59.22 279 GLU A CA 1
ATOM 2170 C C . GLU A 1 279 ? -7.141 -18.821 9.282 1.00 59.22 279 GLU A C 1
ATOM 2172 O O . GLU A 1 279 ? -7.530 -19.047 8.137 1.00 59.22 279 GLU A O 1
ATOM 2177 N N . SER A 1 280 ? -7.913 -19.068 10.347 1.00 57.59 280 SER A N 1
ATOM 2178 C CA . SER A 1 280 ? -9.162 -19.841 10.270 1.00 57.59 280 SER A CA 1
ATOM 2179 C C . SER A 1 280 ? -10.299 -19.163 9.492 1.00 57.59 280 SER A C 1
ATOM 2181 O O . SER A 1 280 ? -11.305 -19.808 9.208 1.00 57.59 280 SER A O 1
ATOM 2183 N N . GLU A 1 281 ? -10.139 -17.894 9.099 1.00 53.75 281 GLU A N 1
ATOM 2184 C CA . GLU A 1 281 ? -11.215 -17.079 8.517 1.00 53.75 281 GLU A CA 1
ATOM 2185 C C . GLU A 1 281 ? -10.918 -16.480 7.135 1.00 53.75 281 GLU A C 1
ATOM 2187 O O . GLU A 1 281 ? -11.736 -15.737 6.599 1.00 53.75 281 GLU A O 1
ATOM 2192 N N . LEU A 1 282 ? -9.772 -16.806 6.528 1.00 56.31 282 LEU A N 1
ATOM 2193 C CA . LEU A 1 282 ? -9.502 -16.473 5.120 1.00 56.31 282 LEU A CA 1
ATOM 2194 C C . LEU A 1 282 ? -9.782 -17.632 4.163 1.00 56.31 282 LEU A C 1
ATOM 2196 O O . LEU A 1 282 ? -9.738 -17.450 2.944 1.00 56.31 282 LEU A O 1
ATOM 2200 N N . ALA A 1 283 ? -10.083 -18.814 4.701 1.00 47.19 283 ALA A N 1
ATOM 2201 C CA . ALA A 1 283 ? -10.657 -19.887 3.917 1.00 47.19 283 ALA A CA 1
ATOM 2202 C C . ALA A 1 283 ? -12.047 -19.439 3.451 1.00 47.19 283 ALA A C 1
ATOM 2204 O O . ALA A 1 283 ? -12.969 -19.276 4.250 1.00 47.19 283 ALA A O 1
ATOM 2205 N N . SER A 1 284 ? -12.193 -19.220 2.145 1.00 43.78 284 SER A N 1
ATOM 2206 C CA . SER A 1 284 ? -13.508 -19.196 1.519 1.00 43.78 284 SER A CA 1
ATOM 2207 C C . SER A 1 284 ? -14.102 -20.588 1.717 1.00 43.78 284 SER A C 1
ATOM 2209 O O . SER A 1 284 ? -13.756 -21.528 1.005 1.00 43.78 284 SER A O 1
ATOM 2211 N N . ASN A 1 285 ? -14.943 -20.741 2.739 1.00 38.97 285 ASN A N 1
ATOM 2212 C CA . ASN A 1 285 ? -15.854 -21.869 2.809 1.00 38.97 285 ASN A CA 1
ATOM 2213 C C . ASN A 1 285 ? -16.855 -21.654 1.673 1.00 38.97 285 ASN A C 1
ATOM 2215 O O . ASN A 1 285 ? -17.844 -20.941 1.834 1.00 38.97 285 ASN A O 1
ATOM 2219 N N . GLY A 1 286 ? -16.533 -22.198 0.500 1.00 43.31 286 GLY A N 1
ATOM 2220 C CA . GLY A 1 286 ? -17.504 -22.459 -0.551 1.00 43.31 286 GLY A CA 1
ATOM 2221 C C . GLY A 1 286 ? -18.441 -23.545 -0.049 1.00 43.31 286 GLY A C 1
ATOM 2222 O O . GLY A 1 286 ? -18.277 -24.711 -0.386 1.00 43.31 286 GLY A O 1
ATOM 2223 N N . ASP A 1 287 ? -19.354 -23.165 0.839 1.00 36.56 287 ASP A N 1
ATOM 2224 C CA . ASP A 1 287 ? -20.500 -23.988 1.181 1.00 36.56 287 ASP A CA 1
ATOM 2225 C C . ASP A 1 287 ? -21.471 -23.813 0.008 1.00 36.56 287 ASP A C 1
ATOM 2227 O O . ASP A 1 287 ? -22.256 -22.866 -0.046 1.00 36.56 287 ASP A O 1
ATOM 2231 N N . GLU A 1 288 ? -21.323 -24.658 -1.015 1.00 41.72 288 GLU A N 1
ATOM 2232 C CA . GLU A 1 288 ? -22.328 -24.816 -2.065 1.00 41.72 288 GLU A CA 1
ATOM 2233 C C . GLU A 1 288 ? -23.530 -25.544 -1.451 1.00 41.72 288 GLU A C 1
ATOM 2235 O O . GLU A 1 288 ? -23.754 -26.736 -1.647 1.00 41.72 288 GLU A O 1
ATOM 2240 N N . SER A 1 289 ? -24.303 -24.818 -0.644 1.00 39.72 289 SER A N 1
ATOM 2241 C CA . SER A 1 289 ? -25.685 -25.182 -0.378 1.00 39.72 289 SER A CA 1
ATOM 2242 C C . SER A 1 289 ? -26.471 -24.907 -1.659 1.00 39.72 289 SER A C 1
ATOM 2244 O O . SER A 1 289 ? -26.776 -23.752 -1.967 1.00 39.72 289 SER A O 1
ATOM 2246 N N . GLU A 1 290 ? -26.764 -25.959 -2.423 1.00 45.75 290 GLU A N 1
ATOM 2247 C CA . GLU A 1 290 ? -27.767 -25.939 -3.491 1.00 45.75 290 GLU A CA 1
ATOM 2248 C C . GLU A 1 290 ? -29.159 -25.712 -2.875 1.00 45.75 290 GLU A C 1
ATOM 2250 O O . GLU A 1 290 ? -29.956 -26.634 -2.739 1.00 45.75 290 GLU A O 1
ATOM 2255 N N . ASP A 1 291 ? -29.450 -24.474 -2.476 1.00 39.12 291 ASP A N 1
ATOM 2256 C CA . ASP A 1 291 ? -30.812 -24.008 -2.230 1.00 39.12 291 ASP A CA 1
ATOM 2257 C C . ASP A 1 291 ? -31.229 -23.120 -3.411 1.00 39.12 291 ASP A C 1
ATOM 2259 O O . ASP A 1 291 ? -31.001 -21.908 -3.442 1.00 39.12 291 ASP A O 1
ATOM 2263 N N . GLU A 1 292 ? -31.861 -23.728 -4.417 1.00 52.69 292 GLU A N 1
ATOM 2264 C CA . GLU A 1 292 ? -32.683 -22.972 -5.359 1.00 52.69 292 GLU A CA 1
ATOM 2265 C C . GLU A 1 292 ? -33.911 -22.415 -4.619 1.00 52.69 292 GLU A C 1
ATOM 2267 O O . GLU A 1 292 ? -34.822 -23.170 -4.285 1.00 52.69 292 GLU A O 1
ATOM 2272 N N . SER A 1 293 ? -33.953 -21.101 -4.359 1.00 45.59 293 SER A N 1
ATOM 2273 C CA . SER A 1 293 ? -35.125 -20.212 -4.550 1.00 45.59 293 SER A CA 1
ATOM 2274 C C . SER A 1 293 ? -35.078 -18.938 -3.692 1.00 45.59 293 SER A C 1
ATOM 2276 O O . SER A 1 293 ? -35.607 -18.872 -2.588 1.00 45.59 293 SER A O 1
ATOM 2278 N N . ALA A 1 294 ? -34.510 -17.879 -4.262 1.00 45.75 294 ALA A N 1
ATOM 2279 C CA . ALA A 1 294 ? -34.994 -16.494 -4.242 1.00 45.75 294 ALA A CA 1
ATOM 2280 C C . ALA A 1 294 ? -33.920 -15.666 -4.951 1.00 45.75 294 ALA A C 1
ATOM 2282 O O . ALA A 1 294 ? -32.738 -15.825 -4.652 1.00 45.75 294 ALA A O 1
ATOM 2283 N N . GLU A 1 295 ? -34.292 -14.777 -5.872 1.00 47.03 295 GLU A N 1
ATOM 2284 C CA . GLU A 1 295 ? -33.381 -13.696 -6.247 1.00 47.03 295 GLU A CA 1
ATOM 2285 C C . GLU A 1 295 ? -33.156 -12.849 -4.988 1.00 47.03 295 GLU A C 1
ATOM 2287 O O . GLU A 1 295 ? -33.938 -11.952 -4.671 1.00 47.03 295 GLU A O 1
ATOM 2292 N N . ASP A 1 296 ? -32.122 -13.179 -4.213 1.00 51.25 296 ASP A N 1
ATOM 2293 C CA . ASP A 1 296 ? -31.646 -12.359 -3.109 1.00 51.25 296 ASP A CA 1
ATOM 2294 C C . ASP A 1 296 ? -30.971 -11.140 -3.740 1.00 51.25 296 ASP A C 1
ATOM 2296 O O . ASP A 1 296 ? -29.747 -11.058 -3.869 1.00 51.25 296 ASP A O 1
ATOM 2300 N N . VAL A 1 297 ? -31.795 -10.208 -4.232 1.00 56.88 297 VAL A N 1
ATOM 2301 C CA . VAL A 1 297 ? -31.370 -8.892 -4.709 1.00 56.88 297 VAL A CA 1
ATOM 2302 C C . VAL A 1 297 ? -30.944 -8.096 -3.478 1.00 56.88 297 VAL A C 1
ATOM 2304 O O . VAL A 1 297 ? -31.608 -7.155 -3.040 1.00 56.88 297 VAL A O 1
ATOM 2307 N N . ARG A 1 298 ? -29.827 -8.504 -2.869 1.00 67.50 298 ARG A N 1
ATOM 2308 C CA . ARG A 1 298 ? -29.172 -7.741 -1.816 1.00 67.50 298 ARG A CA 1
ATOM 2309 C C . ARG A 1 298 ? -28.800 -6.408 -2.428 1.00 67.50 298 ARG A C 1
ATOM 2311 O O . ARG A 1 298 ? -28.006 -6.341 -3.368 1.00 67.50 298 ARG A O 1
ATOM 2318 N N . GLN A 1 299 ? -29.396 -5.341 -1.911 1.00 72.06 299 GLN A N 1
ATOM 2319 C CA . GLN A 1 299 ? -29.020 -4.005 -2.338 1.00 72.06 299 GLN A CA 1
ATOM 2320 C C . GLN A 1 299 ? -27.513 -3.813 -2.122 1.00 72.06 299 GLN A C 1
ATOM 2322 O O . GLN A 1 299 ? -26.992 -4.256 -1.094 1.00 72.06 299 GLN A O 1
ATOM 2327 N N . PRO A 1 300 ? -26.797 -3.158 -3.052 1.00 77.69 300 PRO A N 1
ATOM 2328 C CA . PRO A 1 300 ? -25.374 -2.922 -2.876 1.00 77.69 300 PRO A CA 1
ATOM 2329 C C . PRO A 1 300 ? -25.110 -2.159 -1.568 1.00 77.69 300 PRO A C 1
ATOM 2331 O O . PRO A 1 300 ? -25.765 -1.159 -1.259 1.00 77.69 300 PRO A O 1
ATOM 2334 N N . ILE A 1 301 ? -24.141 -2.639 -0.792 1.00 85.69 301 ILE A N 1
ATOM 2335 C CA . ILE A 1 301 ? -23.747 -2.040 0.486 1.00 85.69 301 ILE A CA 1
ATOM 2336 C C . ILE A 1 301 ? -22.326 -1.485 0.405 1.00 85.69 301 ILE A C 1
ATOM 2338 O O . ILE A 1 301 ? -21.447 -2.045 -0.248 1.00 85.69 301 ILE A O 1
ATOM 2342 N N . LYS A 1 302 ? -22.086 -0.384 1.110 1.00 87.31 302 LYS A N 1
ATOM 2343 C CA . LYS A 1 302 ? -20.757 0.113 1.462 1.00 87.31 302 LYS A CA 1
ATOM 2344 C C . LYS A 1 302 ? -20.434 -0.440 2.839 1.00 87.31 302 LYS A C 1
ATOM 2346 O O . LYS A 1 302 ? -21.146 -0.146 3.794 1.00 87.31 302 LYS A O 1
ATOM 2351 N N . GLN A 1 303 ? -19.377 -1.231 2.943 1.00 87.69 303 GLN A N 1
ATOM 2352 C CA . GLN A 1 303 ? -18.957 -1.823 4.209 1.00 87.69 303 GLN A CA 1
ATOM 2353 C C . GLN A 1 303 ? -17.477 -1.558 4.473 1.00 87.69 303 GLN A C 1
ATOM 2355 O O . GLN A 1 303 ? -16.690 -1.572 3.522 1.00 87.69 303 GLN A O 1
ATOM 2360 N N . PRO A 1 304 ? -17.087 -1.324 5.735 1.00 90.56 304 PRO A N 1
ATOM 2361 C CA . PRO A 1 304 ? -15.682 -1.290 6.089 1.00 90.56 304 PRO A CA 1
ATOM 2362 C C . PRO A 1 304 ? -15.079 -2.691 5.925 1.00 90.56 304 PRO A C 1
ATOM 2364 O O . PRO A 1 304 ? -15.570 -3.660 6.501 1.00 90.56 304 PRO A O 1
ATOM 2367 N N . CYS A 1 305 ? -14.034 -2.820 5.111 1.00 92.94 305 CYS A N 1
ATOM 2368 C CA . CYS A 1 305 ? -13.327 -4.089 4.935 1.00 92.94 305 CYS A CA 1
ATOM 2369 C C . CYS A 1 305 ? -11.889 -3.876 4.447 1.00 92.94 305 CYS A C 1
ATOM 2371 O O . CYS A 1 305 ? -11.521 -2.789 4.000 1.00 92.94 305 CYS A O 1
ATOM 2373 N N . ILE A 1 306 ? -11.068 -4.923 4.543 1.00 94.94 306 ILE A N 1
ATOM 2374 C CA . ILE A 1 306 ? -9.728 -4.970 3.951 1.00 94.94 306 ILE A CA 1
ATOM 2375 C C . ILE A 1 306 ? -9.745 -6.057 2.881 1.00 94.94 306 ILE A C 1
ATOM 2377 O O . ILE A 1 306 ? -9.927 -7.231 3.196 1.00 94.94 306 ILE A O 1
ATOM 2381 N N . LEU A 1 307 ? -9.566 -5.660 1.625 1.00 95.19 307 LEU A N 1
ATOM 2382 C CA . LEU A 1 307 ? -9.444 -6.562 0.485 1.00 95.19 307 LEU A CA 1
ATOM 2383 C C . LEU A 1 307 ? -7.969 -6.887 0.256 1.00 95.19 307 LEU A C 1
ATOM 2385 O O . LEU A 1 307 ? -7.144 -5.975 0.242 1.00 95.19 307 LEU A O 1
ATOM 2389 N N . ILE A 1 308 ? -7.646 -8.166 0.055 1.00 95.44 308 ILE A N 1
ATOM 2390 C CA . ILE A 1 308 ? -6.299 -8.630 -0.298 1.00 95.44 308 ILE A CA 1
ATOM 2391 C C . ILE A 1 308 ? -6.344 -9.246 -1.698 1.00 95.44 308 ILE A C 1
ATOM 2393 O O . ILE A 1 308 ? -7.041 -10.233 -1.921 1.00 95.44 308 ILE A O 1
ATOM 2397 N N . PHE A 1 309 ? -5.581 -8.674 -2.625 1.00 95.19 309 PHE A N 1
ATOM 2398 C CA . PHE A 1 309 ? -5.398 -9.177 -3.984 1.00 95.19 309 PHE A CA 1
ATOM 2399 C C . PHE A 1 309 ? -4.027 -9.836 -4.071 1.00 95.19 309 PHE A C 1
ATOM 2401 O O . PHE A 1 309 ? -3.017 -9.162 -4.273 1.00 95.19 309 PHE A O 1
ATOM 2408 N N . ASP A 1 310 ? -4.005 -11.149 -3.870 1.00 94.12 310 ASP A N 1
ATOM 2409 C CA . ASP A 1 310 ? -2.783 -11.941 -3.797 1.00 94.12 310 ASP A CA 1
ATOM 2410 C C . ASP A 1 310 ? -2.970 -13.260 -4.552 1.00 94.12 310 ASP A C 1
ATOM 2412 O O . ASP A 1 310 ? -3.842 -14.063 -4.200 1.00 94.12 310 ASP A O 1
ATOM 2416 N N . SER A 1 311 ? -2.148 -13.467 -5.581 1.00 91.19 311 SER A N 1
ATOM 2417 C CA . SER A 1 311 ? -2.166 -14.653 -6.436 1.00 91.19 311 SER A CA 1
ATOM 2418 C C . SER A 1 311 ? -1.522 -15.889 -5.801 1.00 91.19 311 SER A C 1
ATOM 2420 O O . SER A 1 311 ? -1.768 -16.994 -6.284 1.00 91.19 311 SER A O 1
ATOM 2422 N N . LEU A 1 312 ? -0.730 -15.747 -4.733 1.00 87.38 312 LEU A N 1
ATOM 2423 C CA . LEU A 1 312 ? -0.077 -16.877 -4.072 1.00 87.38 312 LEU A CA 1
ATOM 2424 C C . LEU A 1 312 ? -0.882 -17.354 -2.857 1.00 87.38 312 LEU A C 1
ATOM 2426 O O . LEU A 1 312 ? -1.350 -16.544 -2.062 1.00 87.38 312 LEU A O 1
ATOM 2430 N N . PRO A 1 313 ? -1.077 -18.666 -2.657 1.00 78.94 313 PRO A N 1
ATOM 2431 C CA . PRO A 1 313 ? -1.675 -19.174 -1.429 1.00 78.94 313 PRO A CA 1
ATOM 2432 C C . PRO A 1 313 ? -0.686 -19.037 -0.262 1.00 78.94 313 PRO A C 1
ATOM 2434 O O . PRO A 1 313 ? 0.486 -19.382 -0.397 1.00 78.94 313 PRO A O 1
ATOM 2437 N N . GLY A 1 314 ? -1.146 -18.589 0.907 1.00 70.25 314 GLY A N 1
ATOM 2438 C CA . GLY A 1 314 ? -0.285 -18.551 2.088 1.00 70.25 314 GLY A CA 1
ATOM 2439 C C . GLY A 1 314 ? -0.861 -17.820 3.297 1.00 70.25 314 GLY A C 1
ATOM 2440 O O . GLY A 1 314 ? -1.824 -17.059 3.190 1.00 70.25 314 GLY A O 1
ATOM 2441 N N . ALA A 1 315 ? -0.194 -18.041 4.434 1.00 62.62 315 ALA A N 1
ATOM 2442 C CA . ALA A 1 315 ? -0.532 -17.503 5.754 1.00 62.62 315 ALA A CA 1
ATOM 2443 C C . ALA A 1 315 ? -0.082 -16.049 5.998 1.00 62.62 315 ALA A C 1
ATOM 2445 O O . ALA A 1 315 ? -0.025 -15.549 7.124 1.00 62.62 315 ALA A O 1
ATOM 2446 N N . SER A 1 316 ? 0.355 -15.356 4.946 1.00 79.00 316 SER A N 1
ATOM 2447 C CA . SER A 1 316 ? 0.721 -13.938 5.019 1.00 79.00 316 SER A CA 1
ATOM 2448 C C . SER A 1 316 ? -0.512 -13.059 5.178 1.00 79.00 316 SER A C 1
ATOM 2450 O O . SER A 1 316 ? -0.475 -12.074 5.913 1.00 79.00 316 SER A O 1
ATOM 2452 N N . ARG A 1 317 ? -1.634 -13.434 4.558 1.00 89.31 317 ARG A N 1
ATOM 2453 C CA . ARG A 1 317 ? -2.825 -12.588 4.469 1.00 89.31 317 ARG A CA 1
ATOM 2454 C C . ARG A 1 317 ? -3.425 -12.251 5.836 1.00 89.31 317 ARG A C 1
ATOM 2456 O O . ARG A 1 317 ? -3.648 -11.072 6.109 1.00 89.31 317 ARG A O 1
ATOM 2463 N N . SER A 1 318 ? -3.634 -13.230 6.722 1.00 89.25 318 SER A N 1
ATOM 2464 C CA . SER A 1 318 ? -4.222 -12.963 8.047 1.00 89.25 318 SER A CA 1
ATOM 2465 C C . SER A 1 318 ? -3.317 -12.072 8.890 1.00 89.25 318 SER A C 1
ATOM 2467 O O . SER A 1 318 ? -3.790 -11.147 9.554 1.00 89.25 318 SER A O 1
ATOM 2469 N N . ARG A 1 319 ? -2.002 -12.299 8.813 1.00 90.50 319 ARG A N 1
ATOM 2470 C CA . ARG A 1 319 ? -0.985 -11.487 9.491 1.00 90.50 319 ARG A CA 1
ATOM 2471 C C . ARG A 1 319 ? -0.955 -10.049 8.971 1.00 90.50 319 ARG A C 1
ATOM 2473 O O . ARG A 1 319 ? -0.895 -9.109 9.770 1.00 90.50 319 ARG A O 1
ATOM 2480 N N . VAL A 1 320 ? -1.008 -9.870 7.650 1.00 93.56 320 VAL A N 1
ATOM 2481 C CA . VAL A 1 320 ? -1.068 -8.554 6.999 1.00 93.56 320 VAL A CA 1
ATOM 2482 C C . VAL A 1 320 ? -2.306 -7.807 7.477 1.00 93.56 320 VAL A C 1
ATOM 2484 O O . VAL A 1 320 ? -2.195 -6.692 7.984 1.00 93.56 320 VAL A O 1
ATOM 2487 N N . VAL A 1 321 ? -3.478 -8.440 7.405 1.00 94.81 321 VAL A N 1
ATOM 2488 C CA . VAL A 1 321 ? -4.745 -7.838 7.835 1.00 94.81 321 VAL A CA 1
ATOM 2489 C C . VAL A 1 321 ? -4.703 -7.458 9.320 1.00 94.81 321 VAL A C 1
ATOM 2491 O O . VAL A 1 321 ? -5.095 -6.346 9.671 1.00 94.81 321 VAL A O 1
ATOM 2494 N N . ALA A 1 322 ? -4.192 -8.328 10.197 1.00 93.38 322 ALA A N 1
ATOM 2495 C CA . ALA A 1 322 ? -4.050 -8.027 11.623 1.00 93.38 322 ALA A CA 1
ATOM 2496 C C . ALA A 1 322 ? -3.111 -6.830 11.867 1.00 93.38 322 ALA A C 1
ATOM 2498 O O . ALA A 1 322 ? -3.442 -5.909 12.612 1.00 93.38 322 ALA A O 1
ATOM 2499 N N . THR A 1 323 ? -1.976 -6.790 11.168 1.00 95.12 323 THR A N 1
ATOM 2500 C CA . THR A 1 323 ? -1.017 -5.679 11.238 1.00 95.12 323 THR A CA 1
ATOM 2501 C C . THR A 1 323 ? -1.619 -4.358 10.757 1.00 95.12 323 THR A C 1
ATOM 2503 O O . THR A 1 323 ? -1.408 -3.318 11.384 1.00 95.12 323 THR A O 1
ATOM 2506 N N . LEU A 1 324 ? -2.400 -4.384 9.677 1.00 96.81 324 LEU A N 1
ATOM 2507 C CA . LEU A 1 324 ? -3.083 -3.200 9.165 1.00 96.81 324 LEU A CA 1
ATOM 2508 C C . LEU A 1 324 ? -4.190 -2.722 10.114 1.00 96.81 324 LEU A C 1
ATOM 2510 O O . LEU A 1 324 ? -4.302 -1.520 10.340 1.00 96.81 324 LEU A O 1
ATOM 2514 N N . ARG A 1 325 ? -4.961 -3.627 10.733 1.00 95.75 325 ARG A N 1
ATOM 2515 C CA . ARG A 1 325 ? -5.960 -3.276 11.763 1.00 95.75 325 ARG A CA 1
ATOM 2516 C C . ARG A 1 325 ? -5.329 -2.603 12.982 1.00 95.75 325 ARG A C 1
ATOM 2518 O O . ARG A 1 325 ? -5.848 -1.592 13.462 1.00 95.75 325 ARG A O 1
ATOM 2525 N N . ASP A 1 326 ? -4.196 -3.123 13.450 1.00 95.44 326 ASP A N 1
ATOM 2526 C CA . ASP A 1 326 ? -3.413 -2.514 14.529 1.00 95.44 326 ASP A CA 1
ATOM 2527 C C . ASP A 1 326 ? -2.964 -1.096 14.161 1.00 95.44 326 ASP A C 1
ATOM 2529 O O . ASP A 1 326 ? -3.164 -0.155 14.934 1.00 95.44 326 ASP A O 1
ATOM 2533 N N . TYR A 1 327 ? -2.405 -0.931 12.957 1.00 96.94 327 TYR A N 1
ATOM 2534 C CA . TYR A 1 327 ? -1.997 0.373 12.443 1.00 96.94 327 TYR A CA 1
ATOM 2535 C C . TYR A 1 327 ? -3.176 1.350 12.378 1.00 96.94 327 TYR A C 1
ATOM 2537 O O . TYR A 1 327 ? -3.082 2.439 12.943 1.00 96.94 327 TYR A O 1
ATOM 2545 N N . LEU A 1 328 ? -4.294 0.957 11.757 1.00 96.56 328 LEU A N 1
ATOM 2546 C CA . LEU A 1 328 ? -5.494 1.788 11.627 1.00 96.56 328 LEU A CA 1
ATOM 2547 C C . LEU A 1 328 ? -6.057 2.183 12.995 1.00 96.56 328 LEU A C 1
ATOM 2549 O O . LEU A 1 328 ? -6.461 3.324 13.184 1.00 96.56 328 LEU A O 1
ATOM 2553 N N . THR A 1 329 ? -6.030 1.278 13.974 1.00 95.06 329 THR A N 1
ATOM 2554 C CA . THR A 1 329 ? -6.474 1.561 15.347 1.00 95.06 329 THR A CA 1
ATOM 2555 C C . THR A 1 329 ? -5.594 2.618 16.020 1.00 95.06 329 THR A C 1
ATOM 2557 O O . THR A 1 329 ? -6.103 3.547 16.654 1.00 95.06 329 THR A O 1
ATOM 2560 N N . CYS A 1 330 ? -4.269 2.510 15.893 1.00 95.12 330 CYS A N 1
ATOM 2561 C CA . CYS A 1 330 ? -3.341 3.511 16.419 1.00 95.12 330 CYS A CA 1
ATOM 2562 C C . CYS A 1 330 ? -3.472 4.857 15.691 1.00 95.12 330 CYS A C 1
ATOM 2564 O O . CYS A 1 330 ? -3.552 5.901 16.337 1.00 95.12 330 CYS A O 1
ATOM 2566 N N . GLU A 1 331 ? -3.551 4.829 14.364 1.00 96.44 331 GLU A N 1
ATOM 2567 C CA . GLU A 1 331 ? -3.670 6.018 13.525 1.00 96.44 331 GLU A CA 1
ATOM 2568 C C . GLU A 1 331 ? -5.002 6.742 13.760 1.00 96.44 331 GLU A C 1
ATOM 2570 O O . GLU A 1 331 ? -5.021 7.966 13.854 1.00 96.44 331 GLU A O 1
ATOM 2575 N N . TYR A 1 332 ? -6.110 6.014 13.946 1.00 94.88 332 TYR A N 1
ATOM 2576 C CA . TYR A 1 332 ? -7.420 6.607 14.235 1.00 94.88 332 TYR A CA 1
ATOM 2577 C C . TYR A 1 332 ? -7.400 7.384 15.543 1.00 94.88 332 TYR A C 1
ATOM 2579 O O . TYR A 1 332 ? -7.852 8.524 15.587 1.00 94.88 332 TYR A O 1
ATOM 2587 N N . ARG A 1 333 ? -6.801 6.816 16.596 1.00 93.38 333 ARG A N 1
ATOM 2588 C CA . ARG A 1 333 ? -6.622 7.523 17.873 1.00 93.38 333 ARG A CA 1
ATOM 2589 C C . ARG A 1 333 ? -5.776 8.788 17.721 1.00 93.38 333 ARG A C 1
ATOM 2591 O O . ARG A 1 333 ? -6.054 9.777 18.386 1.00 93.38 333 ARG A O 1
ATOM 2598 N N . ALA A 1 334 ? -4.760 8.763 16.857 1.00 93.06 334 ALA A N 1
ATOM 2599 C CA . ALA A 1 334 ? -3.898 9.918 16.615 1.00 93.06 334 ALA A CA 1
ATOM 2600 C C . ALA A 1 334 ? -4.577 11.011 15.766 1.00 93.06 334 ALA A C 1
ATOM 2602 O O . ALA A 1 334 ? -4.323 12.195 15.977 1.00 93.06 334 ALA A O 1
ATOM 2603 N N . LYS A 1 335 ? -5.425 10.630 14.802 1.00 93.50 335 LYS A N 1
ATOM 2604 C CA . LYS A 1 335 ? -6.062 11.546 13.837 1.00 93.50 335 LYS A CA 1
ATOM 2605 C C . LYS A 1 335 ? -7.446 12.035 14.240 1.00 93.50 335 LYS A C 1
ATOM 2607 O O . LYS A 1 335 ? -7.863 13.088 13.771 1.00 93.50 335 LYS A O 1
ATOM 2612 N N . MET A 1 336 ? -8.148 11.290 15.086 1.00 90.50 336 MET A N 1
ATOM 2613 C CA . MET A 1 336 ? -9.509 11.586 15.530 1.00 90.50 336 MET A CA 1
ATOM 2614 C C . MET A 1 336 ? -9.576 11.648 17.069 1.00 90.50 336 MET A C 1
ATOM 2616 O O . MET A 1 336 ? -10.304 10.856 17.668 1.00 90.50 336 MET A O 1
ATOM 2620 N N . PRO A 1 337 ? -8.827 12.556 17.733 1.00 88.56 337 PRO A N 1
ATOM 2621 C CA . PRO A 1 337 ? -8.755 12.607 19.198 1.00 88.56 337 PRO A CA 1
ATOM 2622 C C . PRO A 1 337 ? -10.097 12.956 19.859 1.00 88.56 337 PRO A C 1
ATOM 2624 O O . PRO A 1 337 ? -10.357 12.521 20.977 1.00 88.56 337 PRO A O 1
ATOM 2627 N N . ASP A 1 338 ? -10.958 13.695 19.154 1.00 88.88 338 ASP A N 1
ATOM 2628 C CA . ASP A 1 338 ? -12.272 14.123 19.647 1.00 88.88 338 ASP A CA 1
ATOM 2629 C C . ASP A 1 338 ? -13.377 13.077 19.416 1.00 88.88 338 ASP A C 1
ATOM 2631 O O . ASP A 1 338 ? -14.515 13.261 19.851 1.00 88.88 338 ASP A O 1
ATOM 2635 N N . LYS A 1 339 ? -13.075 11.979 18.707 1.00 87.12 339 LYS A N 1
ATOM 2636 C CA . LYS A 1 339 ? -14.027 10.890 18.458 1.00 87.12 339 LYS A CA 1
ATOM 2637 C C . LYS A 1 339 ? -13.806 9.738 19.430 1.00 87.12 339 LYS A C 1
ATOM 2639 O O . LYS A 1 339 ? -12.714 9.530 19.955 1.00 87.12 339 LYS A O 1
ATOM 2644 N N . THR A 1 340 ? -14.850 8.935 19.625 1.00 84.94 340 THR A N 1
ATOM 2645 C CA . THR A 1 340 ? -14.753 7.685 20.382 1.00 84.94 340 THR A CA 1
ATOM 2646 C C . THR A 1 340 ? -13.659 6.795 19.787 1.00 84.94 340 THR A C 1
ATOM 2648 O O . THR A 1 340 ? -13.639 6.601 18.567 1.00 84.94 340 THR A O 1
ATOM 2651 N N . PRO A 1 341 ? -12.743 6.242 20.606 1.00 84.06 341 PRO A N 1
ATOM 2652 C CA . PRO A 1 341 ? -11.692 5.369 20.106 1.00 84.06 341 PRO A CA 1
ATOM 2653 C C . PRO A 1 341 ? -12.281 4.197 19.314 1.00 84.06 341 PRO A C 1
ATOM 2655 O O . PRO A 1 341 ? -12.995 3.365 19.870 1.00 84.06 341 PRO A O 1
ATOM 2658 N N . LYS A 1 342 ? -11.955 4.118 18.022 1.00 84.12 342 LYS A N 1
ATOM 2659 C CA . LYS A 1 342 ? -12.321 2.988 17.165 1.00 84.12 342 LYS A CA 1
ATOM 2660 C C . LYS A 1 342 ? -11.223 1.931 17.230 1.00 84.12 342 LYS A C 1
ATOM 2662 O O . LYS A 1 342 ? -10.048 2.241 17.038 1.00 84.12 342 LYS A O 1
ATOM 2667 N N . GLN A 1 343 ? -11.610 0.688 17.501 1.00 84.06 343 GLN A N 1
ATOM 2668 C CA . GLN A 1 343 ? -10.757 -0.479 17.295 1.00 84.06 343 GLN A CA 1
ATOM 2669 C C . GLN A 1 343 ? -11.232 -1.194 16.037 1.00 84.06 343 GLN A C 1
ATOM 2671 O O . GLN A 1 343 ? -12.401 -1.570 15.956 1.00 84.06 343 GLN A O 1
ATOM 2676 N N . PHE A 1 344 ? -10.324 -1.359 15.080 1.00 85.25 344 PHE A N 1
ATOM 2677 C CA . PHE A 1 344 ? -10.583 -2.080 13.840 1.00 85.25 344 PHE A CA 1
ATOM 2678 C C . PHE A 1 344 ? -10.426 -3.575 14.105 1.00 85.25 344 PHE A C 1
ATOM 2680 O O . PHE A 1 344 ? -9.364 -4.030 14.533 1.00 85.25 344 PHE A O 1
ATOM 2687 N N . ASN A 1 345 ? -11.492 -4.335 13.899 1.00 81.25 345 ASN A N 1
ATOM 2688 C CA . ASN A 1 345 ? -11.563 -5.763 14.176 1.00 81.25 345 ASN A CA 1
ATOM 2689 C C . ASN A 1 345 ? -12.156 -6.513 12.970 1.00 81.25 345 ASN A C 1
ATOM 2691 O O . ASN A 1 345 ? -12.160 -6.010 11.848 1.00 81.25 345 ASN A O 1
ATOM 2695 N N . LYS A 1 346 ? -12.562 -7.773 13.156 1.00 71.50 346 LYS A N 1
ATOM 2696 C CA . LYS A 1 346 ? -13.106 -8.604 12.069 1.00 71.50 346 LYS A CA 1
ATOM 2697 C C . LYS A 1 346 ? -14.447 -8.087 11.517 1.00 71.50 346 LYS A C 1
ATOM 2699 O O . LYS A 1 346 ? -14.792 -8.431 10.396 1.00 71.50 346 LYS A O 1
ATOM 2704 N N . LEU A 1 347 ? -15.170 -7.263 12.274 1.00 64.88 347 LEU A N 1
ATOM 2705 C CA . LEU A 1 347 ? -16.540 -6.838 11.988 1.00 64.88 347 LEU A CA 1
ATOM 2706 C C . LEU A 1 347 ? -16.654 -5.381 11.498 1.00 64.88 347 LEU A C 1
ATOM 2708 O O . LEU A 1 347 ? -17.768 -4.972 11.166 1.00 64.88 347 LEU A O 1
ATOM 2712 N N . ASN A 1 348 ? -15.573 -4.578 11.509 1.00 56.62 348 ASN A N 1
ATOM 2713 C CA . ASN A 1 348 ? -15.659 -3.116 11.327 1.00 56.62 348 ASN A CA 1
ATOM 2714 C C . ASN A 1 348 ? -14.408 -2.388 10.792 1.00 56.62 348 ASN A C 1
ATOM 2716 O O . ASN A 1 348 ? -13.300 -2.971 10.765 1.00 56.62 348 ASN A O 1
#

pLDDT: mean 70.5, std 24.93, range [26.58, 98.56]